Protein AF-A0A8T1CMF8-F1 (afdb_monomer)

Foldseek 3Di:
DDDDDDDPDPDPPVVVVVVVVVVVVVVVVVVVVDPDDPDPDPPDPDPPPPPVDDPPPDPPVVVVVVVVVVVVVVVVVVVVVVVVVVVVVVVVVVVVVVVVVVVVVVVVVVVLVVVLVVVVVVQCVVAPAPDPWAEDFLSVQADDDDPDPAAEDAQQEADFPQVSLQVVAAQYFFDDAAPLSVCSNRGHNSHDYDDDSQAQWGHHNQAIEGEAECPPPDGQVVQWDDDPPDIGGHDDPDVPRHVQDPVNVVVVLQEAADDLVNAPDPQFDDNDHHDPHWYWYWYHDPSGTTGTNHTDHDNHDHPDPPPDD

Structure (mmCIF, N/CA/C/O backbone):
data_AF-A0A8T1CMF8-F1
#
_entry.id   AF-A0A8T1CMF8-F1
#
loop_
_atom_site.group_PDB
_atom_site.id
_atom_site.type_sy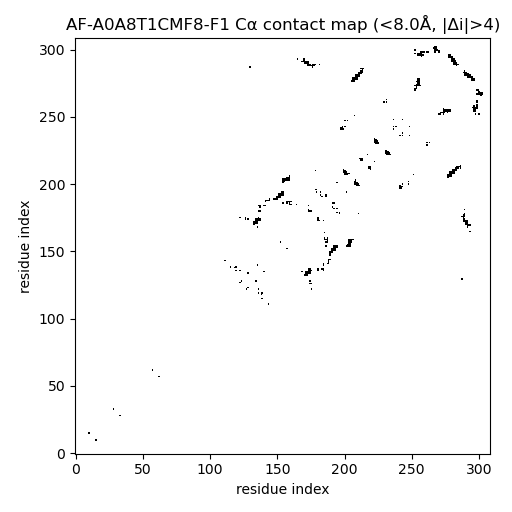mbol
_atom_site.label_atom_id
_atom_site.label_alt_id
_atom_site.label_comp_id
_atom_site.label_asym_id
_atom_site.label_entity_id
_atom_site.label_seq_id
_atom_site.pdbx_PDB_ins_code
_atom_site.Cartn_x
_atom_site.Cartn_y
_atom_site.Cartn_z
_atom_site.occupancy
_atom_site.B_iso_or_equiv
_atom_site.auth_seq_id
_atom_site.auth_comp_id
_atom_site.auth_asym_id
_atom_site.auth_atom_id
_atom_site.pdbx_PDB_model_num
ATOM 1 N N . MET A 1 1 ? -78.327 10.562 21.064 1.00 35.66 1 MET A N 1
ATOM 2 C CA . MET A 1 1 ? -77.967 9.340 21.812 1.00 35.66 1 MET A CA 1
ATOM 3 C C . MET A 1 1 ? -76.543 8.943 21.444 1.00 35.66 1 MET A C 1
ATOM 5 O O . MET A 1 1 ? -76.171 9.069 20.286 1.00 35.66 1 MET A O 1
ATOM 9 N N . ASN A 1 2 ? -75.768 8.597 22.474 1.00 35.88 2 ASN A N 1
ATOM 10 C CA . ASN A 1 2 ? -74.329 8.277 22.526 1.00 35.88 2 ASN A CA 1
ATOM 11 C C . ASN A 1 2 ? -73.932 7.144 21.544 1.00 35.88 2 ASN A C 1
ATOM 13 O O . ASN A 1 2 ? -74.784 6.340 21.202 1.00 35.88 2 ASN A O 1
ATOM 17 N N . ALA A 1 3 ? -72.693 6.985 21.062 1.00 34.69 3 ALA A N 1
ATOM 18 C CA . ALA A 1 3 ? -71.418 7.141 21.758 1.00 34.69 3 ALA A CA 1
ATOM 19 C C . ALA A 1 3 ? -70.248 7.498 20.811 1.00 34.69 3 ALA A C 1
ATOM 21 O O . ALA A 1 3 ? -70.087 6.918 19.740 1.00 34.69 3 ALA A O 1
ATOM 22 N N . LYS A 1 4 ? -69.401 8.435 21.259 1.00 34.88 4 LYS A N 1
ATOM 23 C CA . LYS A 1 4 ? -68.085 8.754 20.684 1.00 34.88 4 LYS A CA 1
ATOM 24 C C . LYS A 1 4 ? -67.074 7.662 21.060 1.00 34.88 4 LYS A C 1
ATOM 26 O O . LYS A 1 4 ? -66.937 7.333 22.236 1.00 34.88 4 LYS A O 1
ATOM 31 N N . ALA A 1 5 ? -66.348 7.156 20.065 1.00 41.12 5 ALA A N 1
ATOM 32 C CA . ALA A 1 5 ? -65.212 6.250 20.226 1.00 41.12 5 ALA A CA 1
ATOM 33 C C . ALA A 1 5 ? -64.049 6.925 20.992 1.00 41.12 5 ALA A C 1
ATOM 35 O O . ALA A 1 5 ? -63.803 8.119 2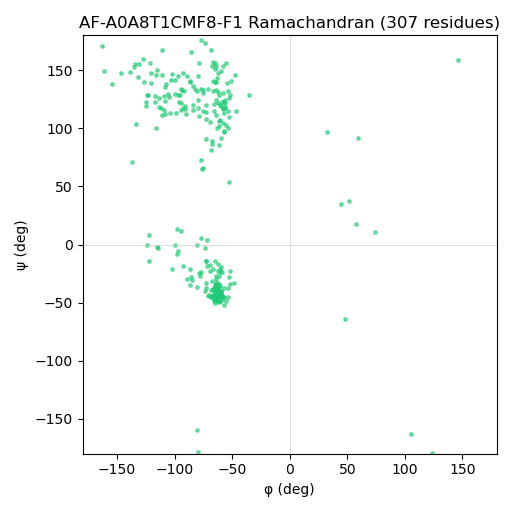0.786 1.00 41.12 5 ALA A O 1
ATOM 36 N N . PRO A 1 6 ? -63.310 6.203 21.859 1.00 45.81 6 PRO A N 1
ATOM 37 C CA . PRO A 1 6 ? -62.236 6.799 22.635 1.00 45.81 6 PRO A CA 1
ATOM 38 C C . PRO A 1 6 ? -60.928 6.864 21.833 1.00 45.81 6 PRO A C 1
ATOM 40 O O . PRO A 1 6 ? -60.375 5.854 21.412 1.00 45.81 6 PRO A O 1
ATOM 43 N N . GLY A 1 7 ? -60.455 8.099 21.661 1.00 40.16 7 GLY A N 1
ATOM 44 C CA . GLY A 1 7 ? -59.058 8.541 21.639 1.00 40.16 7 GLY A CA 1
ATOM 45 C C . GLY A 1 7 ? -57.985 7.597 21.092 1.00 40.16 7 GLY A C 1
ATOM 46 O O . GLY A 1 7 ? -57.365 6.848 21.844 1.00 40.16 7 GLY A O 1
ATOM 47 N N . ALA A 1 8 ? -57.627 7.787 19.821 1.00 45.34 8 ALA A N 1
ATOM 48 C CA . ALA A 1 8 ? -56.292 7.463 19.331 1.00 45.34 8 ALA A CA 1
ATOM 49 C C . ALA A 1 8 ? -55.276 8.422 19.981 1.00 45.34 8 ALA A C 1
ATOM 51 O O . ALA A 1 8 ? -55.005 9.512 19.477 1.00 45.34 8 ALA A O 1
ATOM 52 N N . LEU A 1 9 ? -54.743 8.038 21.143 1.00 51.25 9 LEU A N 1
ATOM 53 C CA . LEU A 1 9 ? -53.605 8.717 21.756 1.00 51.25 9 LEU A CA 1
ATOM 54 C C . LEU A 1 9 ? -52.396 8.552 20.828 1.00 51.25 9 LEU A C 1
ATOM 56 O O . LEU A 1 9 ? -51.879 7.451 20.644 1.00 51.25 9 LEU A O 1
ATOM 60 N N . SER A 1 10 ? -51.963 9.659 20.226 1.00 52.25 10 SER A N 1
ATOM 61 C CA . SER A 1 10 ? -50.715 9.762 19.471 1.00 52.25 10 SER A CA 1
ATOM 62 C C . SER A 1 10 ? -49.541 9.362 20.370 1.00 52.25 10 SER A C 1
ATOM 64 O O . SER A 1 10 ? -49.041 10.170 21.155 1.00 52.25 10 SER A O 1
ATOM 66 N N . LEU A 1 11 ? -49.094 8.113 20.251 1.00 62.09 11 LEU A N 1
ATOM 67 C CA . LEU A 1 11 ? -47.907 7.596 20.926 1.00 62.09 11 LEU A CA 1
ATOM 68 C C . LEU A 1 11 ? -46.686 8.442 20.535 1.00 62.09 11 LEU A C 1
ATOM 70 O O . LEU A 1 11 ? -46.434 8.686 19.353 1.00 62.09 11 LEU A O 1
ATOM 74 N N . GLY A 1 12 ? -45.909 8.891 21.523 1.00 72.12 12 GLY A N 1
ATOM 75 C CA . GLY A 1 12 ? -44.709 9.692 21.278 1.00 72.12 12 GLY A CA 1
ATOM 76 C C . GLY A 1 12 ? -43.708 8.964 20.370 1.00 72.12 12 GLY A C 1
ATOM 77 O O . GLY A 1 12 ? -43.643 7.733 20.358 1.00 72.12 12 GLY A O 1
ATOM 78 N N . LYS A 1 13 ? -42.871 9.713 19.630 1.00 73.88 13 LYS A N 1
ATOM 79 C CA . LYS A 1 13 ? -41.892 9.169 18.654 1.00 73.88 13 LYS A CA 1
ATOM 80 C C . LYS A 1 13 ? -41.045 8.008 19.209 1.00 73.88 13 LYS A C 1
ATOM 82 O O . LYS A 1 13 ? -40.691 7.086 18.476 1.00 73.88 13 LYS A O 1
ATOM 87 N N . TYR A 1 14 ? -40.734 8.042 20.505 1.00 71.88 14 TYR A N 1
ATOM 88 C CA . TYR A 1 14 ? -40.006 6.981 21.201 1.00 71.88 14 TYR A CA 1
ATOM 89 C C . TYR A 1 14 ? -40.825 5.690 21.364 1.00 71.88 14 TYR A C 1
ATOM 91 O O . TYR A 1 14 ? -40.318 4.596 21.120 1.00 71.88 14 TYR A O 1
ATOM 99 N N . GLU A 1 15 ? -42.096 5.806 21.735 1.00 76.38 15 GLU A N 1
ATOM 100 C CA . GLU A 1 15 ? -42.975 4.668 21.996 1.00 76.38 15 GLU A CA 1
ATOM 101 C C . GLU A 1 15 ? -43.382 3.964 20.697 1.00 76.38 15 GLU A C 1
ATOM 103 O O . GLU A 1 15 ? -43.324 2.737 20.616 1.00 76.38 15 GLU A O 1
ATOM 108 N N . ALA A 1 16 ? -43.614 4.734 19.628 1.00 84.25 16 ALA A N 1
ATOM 109 C CA . ALA A 1 16 ? -43.799 4.198 18.281 1.00 84.25 16 ALA A CA 1
ATOM 110 C C . ALA A 1 16 ? -42.568 3.403 17.797 1.00 84.25 16 ALA A C 1
ATOM 112 O O . ALA A 1 16 ? -42.696 2.297 17.268 1.00 84.25 16 ALA A O 1
ATOM 113 N N . LYS A 1 17 ? -41.352 3.923 18.028 1.00 82.88 17 LYS A N 1
ATOM 114 C CA . LYS A 1 17 ? -40.101 3.227 17.677 1.00 82.88 17 LYS A CA 1
ATOM 115 C C . LYS A 1 17 ? -39.888 1.963 18.513 1.00 82.88 17 LYS A C 1
ATOM 117 O O . LYS A 1 17 ? -39.414 0.954 17.993 1.00 82.88 17 LYS A O 1
ATOM 122 N N . ARG A 1 18 ? -40.246 2.002 19.798 1.00 86.62 18 ARG A N 1
ATOM 123 C CA . ARG A 1 18 ? -40.176 0.847 20.699 1.00 86.62 18 ARG A CA 1
ATOM 124 C C . ARG A 1 18 ? -41.119 -0.268 20.248 1.00 86.62 18 ARG A C 1
ATOM 126 O O . ARG A 1 18 ? -40.694 -1.417 20.205 1.00 86.62 18 ARG A O 1
ATOM 133 N N . LEU A 1 19 ? -42.354 0.065 19.876 1.00 87.44 19 LEU A N 1
ATOM 134 C CA . LEU A 1 19 ? -43.335 -0.909 19.391 1.00 87.44 19 LEU A CA 1
ATOM 135 C C . LEU A 1 19 ? -42.919 -1.534 18.055 1.00 87.44 19 LEU A C 1
ATOM 137 O O . LEU A 1 19 ? -42.999 -2.751 17.924 1.00 87.44 19 LEU A O 1
ATOM 141 N N . ARG A 1 20 ? -42.375 -0.747 17.113 1.00 87.25 20 ARG A N 1
ATOM 142 C CA . ARG A 1 20 ? -41.828 -1.290 15.854 1.00 87.25 20 ARG A CA 1
ATOM 143 C C . ARG A 1 20 ? -40.728 -2.324 16.094 1.00 87.25 20 ARG A C 1
ATOM 145 O O . ARG A 1 20 ? -40.786 -3.408 15.531 1.00 87.25 20 ARG A O 1
ATOM 152 N N . ARG A 1 21 ? -39.785 -2.038 16.999 1.00 87.00 21 ARG A N 1
ATOM 153 C CA . ARG A 1 21 ? -38.723 -2.995 17.361 1.00 87.00 21 ARG A CA 1
ATOM 154 C C . ARG A 1 21 ? -39.253 -4.256 18.042 1.00 87.00 21 ARG A C 1
ATOM 156 O O . ARG A 1 21 ? -38.705 -5.333 17.841 1.00 87.00 21 ARG A O 1
ATOM 163 N N . ILE A 1 22 ? -40.297 -4.135 18.865 1.00 87.38 22 ILE A N 1
ATOM 164 C CA . ILE A 1 22 ? -40.946 -5.298 19.491 1.00 87.38 22 ILE A CA 1
ATOM 165 C C . ILE A 1 22 ? -41.576 -6.191 18.418 1.00 87.38 22 ILE A C 1
ATOM 167 O O . ILE A 1 22 ? -41.446 -7.411 18.493 1.00 87.38 22 ILE A O 1
ATOM 171 N N . GLU A 1 23 ? -42.219 -5.591 17.421 1.00 90.56 23 GLU A N 1
ATOM 172 C CA . GLU A 1 23 ? -42.857 -6.310 16.320 1.00 90.56 23 GLU A CA 1
ATOM 173 C C . GLU A 1 23 ? -41.828 -6.984 15.396 1.00 90.56 23 GLU A C 1
ATOM 175 O O . GLU A 1 23 ? -41.967 -8.163 15.073 1.00 90.56 23 GLU A O 1
ATOM 180 N N . GLU A 1 24 ? -40.746 -6.284 15.039 1.00 88.50 24 GLU A N 1
ATOM 181 C CA . GLU A 1 24 ? -39.620 -6.838 14.270 1.00 88.50 24 GLU A CA 1
ATOM 182 C C . GLU A 1 24 ? -38.982 -8.034 14.987 1.00 88.50 24 GLU A C 1
ATOM 184 O O . GLU A 1 24 ? -38.824 -9.103 14.396 1.00 88.50 24 GLU A O 1
ATOM 189 N N . ASN A 1 25 ? -38.704 -7.899 16.287 1.00 86.25 25 ASN A N 1
ATOM 190 C CA . ASN A 1 25 ? -38.149 -8.991 17.083 1.00 86.25 25 ASN A CA 1
ATOM 191 C C . ASN A 1 25 ? -39.112 -10.181 17.178 1.00 86.25 25 ASN A C 1
ATOM 193 O O . ASN A 1 25 ? -38.668 -11.326 17.143 1.00 86.25 25 ASN A O 1
ATOM 197 N N . ARG A 1 26 ? -40.428 -9.943 17.272 1.00 84.56 26 ARG A N 1
ATOM 198 C CA . ARG A 1 26 ? -41.431 -11.020 17.248 1.00 84.56 26 ARG A CA 1
ATOM 199 C C . ARG A 1 26 ? -41.418 -11.776 15.926 1.00 84.56 26 ARG A C 1
ATOM 201 O O . ARG A 1 26 ? -41.414 -13.002 15.947 1.00 84.56 26 ARG A O 1
ATOM 208 N N . ARG A 1 27 ? -41.368 -11.069 14.794 1.00 86.31 27 ARG A N 1
ATOM 209 C CA . ARG A 1 27 ? -41.286 -11.698 13.465 1.00 86.31 27 ARG A CA 1
ATOM 210 C C . ARG A 1 27 ? -40.012 -12.520 13.306 1.00 86.31 27 ARG A C 1
ATOM 212 O O . ARG A 1 27 ? -40.077 -13.647 12.829 1.00 86.31 27 ARG A O 1
ATOM 219 N N . MET A 1 28 ? -38.883 -11.994 13.774 1.00 85.62 28 MET A N 1
ATOM 220 C CA . MET A 1 28 ? -37.608 -12.706 13.741 1.00 85.62 28 MET A CA 1
ATOM 221 C C . MET A 1 28 ? -37.643 -13.978 14.599 1.00 85.62 28 MET A C 1
ATOM 223 O O . MET A 1 28 ? -37.236 -15.042 14.143 1.00 85.62 28 MET A O 1
ATOM 227 N N . LEU A 1 29 ? -38.208 -13.911 15.808 1.00 79.00 29 LEU A N 1
ATOM 228 C CA . LEU A 1 29 ? -38.364 -15.083 16.677 1.00 79.00 29 LEU A CA 1
ATOM 229 C C . LEU A 1 29 ? -39.270 -16.158 16.062 1.00 79.00 29 LEU A C 1
ATOM 231 O O . LEU A 1 29 ? -38.984 -17.342 16.220 1.00 79.00 29 LEU A O 1
ATOM 235 N N . LEU A 1 30 ? -40.321 -15.759 15.338 1.00 80.19 30 LEU A N 1
ATOM 236 C CA . LEU A 1 30 ? -41.180 -16.689 14.600 1.00 80.19 30 LEU A CA 1
ATOM 237 C C . LEU A 1 30 ? -40.444 -17.332 13.414 1.00 80.19 30 LEU A C 1
ATOM 239 O O . LEU A 1 30 ? -40.591 -18.529 13.200 1.00 80.19 30 LEU A O 1
ATOM 243 N N . SER A 1 31 ? -39.603 -16.582 12.690 1.00 83.25 31 SER A N 1
ATOM 244 C CA . SER A 1 31 ? -38.817 -17.136 11.572 1.00 83.25 31 SER A CA 1
ATOM 245 C C . SER A 1 31 ? -37.753 -18.151 11.995 1.00 83.25 31 SER A C 1
ATOM 247 O O . SER A 1 31 ? -37.323 -18.962 11.182 1.00 83.25 31 SER A O 1
ATOM 249 N N . LEU A 1 32 ? -37.334 -18.130 13.263 1.00 81.00 32 LEU A N 1
ATOM 250 C CA . LEU A 1 32 ? -36.304 -19.030 13.779 1.00 81.00 32 LEU A CA 1
ATOM 251 C C . LEU A 1 32 ? -36.837 -20.434 14.118 1.00 81.00 32 LEU A C 1
ATOM 253 O O . LEU A 1 32 ? -36.048 -21.266 14.556 1.00 81.00 32 LEU A O 1
ATOM 257 N N . ASN A 1 33 ? -38.142 -20.704 13.931 1.00 73.38 33 ASN A N 1
ATOM 258 C CA . ASN A 1 33 ? -38.787 -22.006 14.181 1.00 73.38 33 ASN A CA 1
ATOM 259 C C . ASN A 1 33 ? -38.368 -22.653 15.515 1.00 73.38 33 ASN A C 1
ATOM 261 O O . ASN A 1 33 ? -38.221 -23.871 15.627 1.00 73.38 33 ASN A O 1
ATOM 265 N N . LEU A 1 34 ? -38.140 -21.827 16.540 1.00 74.50 34 LEU A N 1
ATOM 266 C CA . LEU A 1 34 ? -37.677 -22.315 17.830 1.00 74.50 34 LEU A CA 1
ATOM 267 C C . LEU A 1 34 ? -38.822 -23.073 18.517 1.00 74.50 34 LEU A C 1
ATOM 269 O O . LEU A 1 34 ? -39.946 -22.559 18.564 1.00 74.50 34 LEU A O 1
ATOM 273 N N . PRO A 1 35 ? -38.563 -24.265 19.085 1.00 67.75 35 PRO A N 1
ATOM 274 C CA . PRO A 1 35 ? -39.571 -25.007 19.824 1.00 67.75 35 PRO A CA 1
ATOM 275 C C . PRO A 1 35 ? -40.109 -24.121 20.947 1.00 67.75 35 PRO A C 1
ATOM 277 O O . PRO A 1 35 ? -39.378 -23.672 21.834 1.00 67.75 35 PRO A O 1
ATOM 280 N N . THR A 1 36 ? -41.405 -23.818 20.874 1.00 62.66 36 THR A N 1
ATOM 281 C CA . THR A 1 36 ? -42.063 -22.958 21.852 1.00 62.66 36 THR A CA 1
ATOM 282 C C . THR A 1 36 ? -42.111 -23.725 23.164 1.00 62.66 36 THR A C 1
ATOM 284 O O . THR A 1 36 ? -42.882 -24.672 23.297 1.00 62.66 36 THR A O 1
ATOM 287 N N . ILE A 1 37 ? -41.266 -23.352 24.129 1.00 70.38 37 ILE A N 1
ATOM 288 C CA . ILE A 1 37 ? -41.286 -23.965 25.459 1.00 70.38 37 ILE A CA 1
ATOM 289 C C . ILE A 1 37 ? -42.695 -23.741 26.023 1.00 70.38 37 ILE A C 1
ATOM 291 O O . ILE A 1 37 ? -43.084 -22.580 26.210 1.00 70.38 37 ILE A O 1
ATOM 295 N N . PRO A 1 38 ? -43.482 -24.802 26.281 1.00 65.25 38 PRO A N 1
ATOM 296 C CA . PRO A 1 38 ? -44.820 -24.638 26.810 1.00 65.25 38 PRO A CA 1
ATOM 297 C C . PRO A 1 38 ? -44.700 -23.923 28.150 1.00 65.25 38 PRO A C 1
ATOM 299 O O . PRO A 1 38 ? -44.032 -24.377 29.084 1.00 65.25 38 PRO A O 1
ATOM 302 N N . ARG A 1 39 ? -45.329 -22.751 28.235 1.00 58.47 39 ARG A N 1
ATOM 303 C CA . ARG A 1 39 ? -45.470 -22.030 29.493 1.00 58.47 39 ARG A CA 1
ATOM 304 C C . ARG A 1 39 ? -46.181 -22.982 30.446 1.00 58.47 39 ARG A C 1
ATOM 306 O O . ARG A 1 39 ? -47.342 -23.306 30.209 1.00 58.47 39 ARG A O 1
ATOM 313 N N . ARG A 1 40 ? -45.489 -23.436 31.500 1.00 56.38 40 ARG A N 1
ATOM 314 C CA . ARG A 1 40 ? -46.112 -24.191 32.595 1.00 56.38 40 ARG A CA 1
ATOM 315 C C . ARG A 1 40 ? -47.383 -23.449 32.990 1.00 56.38 40 ARG A C 1
ATOM 317 O O . ARG A 1 40 ? -47.306 -22.305 33.448 1.00 56.38 40 ARG A O 1
ATOM 324 N N . ALA A 1 41 ? -48.530 -24.085 32.768 1.00 59.44 41 ALA A N 1
ATOM 325 C CA . ALA A 1 41 ? -49.789 -23.598 33.292 1.00 59.44 41 ALA A CA 1
ATOM 326 C C . ALA A 1 41 ? -49.583 -23.366 34.791 1.00 59.44 41 ALA A C 1
ATOM 328 O O . ALA A 1 41 ? -49.041 -24.230 35.490 1.00 59.44 41 ALA A O 1
ATOM 329 N N . LYS A 1 42 ? -49.942 -22.174 35.279 1.00 61.19 42 LYS A N 1
ATOM 330 C CA . LYS A 1 42 ? -50.019 -21.967 36.723 1.00 61.19 42 LYS A CA 1
ATOM 331 C C . LYS A 1 42 ? -51.000 -23.025 37.233 1.00 61.19 42 LYS A C 1
ATOM 333 O O . LYS A 1 42 ? -52.113 -23.060 36.706 1.00 61.19 42 LYS A O 1
ATOM 338 N N . PRO A 1 43 ? -50.606 -23.899 38.174 1.00 55.31 43 PRO A N 1
ATOM 339 C CA . PRO A 1 43 ? -51.541 -24.861 38.728 1.00 55.31 43 PRO A CA 1
ATOM 340 C C . PRO A 1 43 ? -52.759 -24.092 39.238 1.00 55.31 43 PRO A C 1
ATOM 342 O O . PRO A 1 43 ? -52.610 -23.054 39.893 1.00 55.31 43 PRO A O 1
ATOM 345 N N . ALA A 1 44 ? -53.951 -24.568 38.872 1.00 59.50 44 ALA A N 1
ATOM 346 C CA . ALA A 1 44 ? -55.194 -24.047 39.413 1.00 59.50 44 ALA A CA 1
ATOM 347 C C . ALA A 1 44 ? -55.090 -24.039 40.948 1.00 59.50 44 ALA A C 1
ATOM 349 O O . ALA A 1 44 ? -54.490 -24.963 41.513 1.00 59.50 44 ALA A O 1
ATOM 350 N N . PRO A 1 45 ? -55.602 -23.004 41.637 1.00 55.00 45 PRO A N 1
ATOM 351 C CA . PRO A 1 45 ? -55.572 -22.970 43.086 1.00 55.00 45 PRO A CA 1
ATOM 352 C C . PRO A 1 45 ? -56.419 -24.135 43.595 1.00 55.00 45 PRO A C 1
ATOM 354 O O . PRO A 1 45 ? -57.644 -24.071 43.609 1.00 55.00 45 PRO A O 1
ATOM 357 N N . VAL A 1 46 ? -55.753 -25.221 43.986 1.00 55.78 46 VAL A N 1
ATOM 358 C CA . VAL A 1 46 ? -56.373 -26.290 44.762 1.00 55.78 46 VAL A CA 1
ATOM 359 C C . VAL A 1 46 ? -56.941 -25.614 46.011 1.00 55.78 46 VAL A C 1
ATOM 361 O O . VAL A 1 46 ? -56.178 -24.921 46.701 1.00 55.78 46 VAL A O 1
ATOM 364 N N . PRO A 1 47 ? -58.244 -25.750 46.311 1.00 51.72 47 PRO A N 1
ATOM 365 C CA . PRO A 1 47 ? -58.781 -25.257 47.563 1.00 51.72 47 PRO A CA 1
ATOM 366 C C . PRO A 1 47 ? -58.056 -26.015 48.668 1.00 51.72 47 PRO A C 1
ATOM 368 O O . PRO A 1 47 ? -58.263 -27.209 48.873 1.00 51.72 47 PRO A O 1
ATOM 371 N N . LYS A 1 48 ? -57.140 -25.328 49.355 1.00 49.47 48 LYS A N 1
ATOM 372 C CA . LYS A 1 48 ? -56.586 -25.834 50.602 1.00 49.47 48 LYS A CA 1
ATOM 373 C C . LYS A 1 48 ? -57.772 -25.949 51.546 1.00 49.47 48 LYS A C 1
ATOM 375 O O . LYS A 1 48 ? -58.228 -24.942 52.083 1.00 49.47 48 LYS A O 1
ATOM 380 N N . GLN A 1 49 ? -58.272 -27.167 51.741 1.00 48.72 49 GLN A N 1
ATOM 381 C CA . GLN A 1 49 ? -58.936 -27.498 52.986 1.00 48.72 49 GLN A CA 1
ATOM 382 C C . GLN A 1 49 ? -57.927 -27.165 54.076 1.00 48.72 49 GLN A C 1
ATOM 384 O O . GLN A 1 49 ? -56.927 -27.855 54.270 1.00 48.72 49 GLN A O 1
ATOM 389 N N . THR A 1 50 ? -58.151 -26.028 54.721 1.00 47.91 50 THR A N 1
ATOM 390 C CA . THR A 1 50 ? -57.463 -25.660 55.943 1.00 47.91 50 THR A CA 1
ATOM 391 C C . THR A 1 50 ? -57.969 -26.637 56.993 1.00 47.91 50 THR A C 1
ATOM 393 O O . THR A 1 50 ? -58.899 -26.334 57.734 1.00 47.91 50 THR A O 1
ATOM 396 N N . GLN A 1 51 ? -57.404 -27.847 57.024 1.00 49.75 51 GLN A N 1
ATOM 397 C CA . GLN A 1 51 ? -57.435 -28.640 58.240 1.00 49.75 51 GLN A CA 1
ATOM 398 C C . GLN A 1 51 ? -56.849 -27.720 59.306 1.00 49.75 51 GLN A C 1
ATOM 400 O O . GLN A 1 51 ? -55.709 -27.260 59.183 1.00 49.75 51 GLN A O 1
ATOM 405 N N . ARG A 1 52 ? -57.676 -27.347 60.289 1.00 51.72 52 ARG A N 1
ATOM 406 C CA . ARG A 1 52 ? -57.202 -26.716 61.516 1.00 51.72 52 ARG A CA 1
ATOM 407 C C . ARG A 1 52 ? -56.253 -27.726 62.142 1.00 51.72 52 ARG A C 1
ATOM 409 O O . ARG A 1 52 ? -56.685 -28.628 62.845 1.00 51.72 52 ARG A O 1
ATOM 416 N N . ALA A 1 53 ? -54.972 -27.603 61.810 1.00 51.44 53 ALA A N 1
ATOM 417 C CA . ALA A 1 53 ? -53.923 -28.260 62.551 1.00 51.44 53 ALA A CA 1
ATOM 418 C C . ALA A 1 53 ? -54.087 -27.785 63.992 1.00 51.44 53 ALA A C 1
ATOM 420 O O . ALA A 1 53 ? -54.044 -26.578 64.259 1.00 51.44 53 ALA A O 1
ATOM 421 N N . GLU A 1 54 ? -54.347 -28.728 64.891 1.00 54.53 54 GLU A N 1
ATOM 422 C CA . GLU A 1 54 ? -54.303 -28.488 66.325 1.00 54.53 54 GLU A CA 1
ATOM 423 C C . GLU A 1 54 ? -53.008 -27.741 66.666 1.00 54.53 54 GLU A C 1
ATOM 425 O O . GLU A 1 54 ? -51.989 -27.937 65.985 1.00 54.53 54 GLU A O 1
ATOM 430 N N . PRO A 1 55 ? -53.014 -26.843 67.667 1.00 50.72 55 PRO A N 1
ATOM 431 C CA . PRO A 1 55 ? -51.824 -26.104 68.036 1.00 50.72 55 PRO A CA 1
ATOM 432 C C . PRO A 1 55 ? -50.820 -27.089 68.634 1.00 50.72 55 PRO A C 1
ATOM 434 O O . PRO A 1 55 ? -50.753 -27.287 69.842 1.00 50.72 55 PRO A O 1
ATOM 437 N N . VAL A 1 56 ? -50.015 -27.714 67.776 1.00 56.50 56 VAL A N 1
ATOM 438 C CA . VAL A 1 56 ? -48.855 -28.488 68.191 1.00 56.50 56 VAL A CA 1
ATOM 439 C C . VAL A 1 56 ? -47.953 -27.495 68.907 1.00 56.50 56 VAL A C 1
ATOM 441 O O . VAL A 1 56 ? -47.363 -26.612 68.271 1.00 56.50 56 VAL A O 1
ATOM 444 N N . MET A 1 57 ? -47.886 -27.603 70.237 1.00 53.03 57 MET A N 1
ATOM 445 C CA . MET A 1 57 ? -46.950 -26.857 71.070 1.00 53.03 57 MET A CA 1
ATOM 446 C C . MET A 1 57 ? -45.533 -27.249 70.660 1.00 53.03 57 MET A C 1
ATOM 448 O O . MET A 1 57 ? -44.908 -28.152 71.209 1.00 53.03 57 MET A O 1
ATOM 452 N N . ARG A 1 58 ? -45.010 -26.568 69.641 1.00 54.69 58 ARG A N 1
ATOM 453 C CA . ARG A 1 58 ? -43.594 -26.629 69.314 1.00 54.69 58 ARG A CA 1
ATOM 454 C C . ARG A 1 58 ? -42.850 -26.001 70.480 1.00 54.69 58 ARG A C 1
ATOM 456 O O . ARG A 1 58 ? -43.086 -24.833 70.789 1.00 54.69 58 ARG A O 1
ATOM 463 N N . SER A 1 59 ? -41.965 -26.788 71.091 1.00 63.62 59 SER A N 1
ATOM 464 C CA . SER A 1 59 ? -41.031 -26.361 72.135 1.00 63.62 59 SER A CA 1
ATOM 465 C C . SER A 1 59 ? -40.540 -24.932 71.881 1.00 63.62 59 SER A C 1
ATOM 467 O O . SER A 1 59 ? -40.080 -24.612 70.778 1.00 63.62 59 SER A O 1
ATOM 469 N N . GLY A 1 60 ? -40.636 -24.063 72.895 1.00 66.94 60 GLY A N 1
ATOM 470 C CA . GLY A 1 60 ? -40.191 -22.666 72.807 1.00 66.94 60 GLY A CA 1
ATOM 471 C C . GLY A 1 60 ? -38.744 -22.532 72.314 1.00 66.94 60 GLY A C 1
ATOM 472 O O . GLY A 1 60 ? -38.420 -21.579 71.604 1.00 66.94 60 GLY A O 1
ATOM 473 N N . ARG A 1 61 ? -37.921 -23.557 72.576 1.00 65.50 61 ARG A N 1
ATOM 474 C CA . ARG A 1 61 ? -36.533 -23.688 72.122 1.00 65.50 61 ARG A CA 1
ATOM 475 C C . ARG A 1 61 ? -36.421 -23.830 70.596 1.00 65.50 61 ARG A C 1
ATOM 477 O O . ARG A 1 61 ? -35.727 -23.042 69.963 1.00 65.50 61 ARG A O 1
ATOM 484 N N . LEU A 1 62 ? -37.209 -24.721 69.982 1.00 68.38 62 LEU A N 1
ATOM 485 C CA . LEU A 1 62 ? -37.277 -24.890 68.516 1.00 68.38 62 LEU A CA 1
ATOM 486 C C . LEU A 1 62 ? -37.801 -23.627 67.815 1.00 68.38 62 LEU A C 1
ATOM 488 O O . LEU A 1 62 ? -37.402 -23.292 66.696 1.00 68.38 62 LEU A O 1
ATOM 492 N N . ARG A 1 63 ? -38.711 -22.898 68.473 1.00 72.38 63 ARG A N 1
ATOM 493 C CA . ARG A 1 63 ? -39.248 -21.636 67.951 1.00 72.38 63 ARG A CA 1
ATOM 494 C C . ARG A 1 63 ? -38.166 -20.551 67.938 1.00 72.38 63 ARG A C 1
ATOM 496 O O . ARG A 1 63 ? -37.997 -19.904 66.904 1.00 72.38 63 ARG A O 1
ATOM 503 N N . GLN A 1 64 ? -37.397 -20.413 69.020 1.00 75.12 64 GLN A N 1
ATOM 504 C CA . GLN A 1 64 ? -36.247 -19.503 69.100 1.00 75.12 64 GLN A CA 1
ATOM 505 C C . GLN A 1 64 ? -35.148 -19.849 68.086 1.00 75.12 64 GLN A C 1
ATOM 507 O O . GLN A 1 64 ? -34.697 -18.958 67.368 1.00 75.12 64 GLN A O 1
ATOM 512 N N . GLU A 1 65 ? -34.781 -21.123 67.940 1.00 79.25 65 GLU A N 1
ATOM 513 C CA . GLU A 1 65 ? -33.785 -21.571 66.954 1.00 79.25 65 GLU A CA 1
ATOM 514 C C . GLU A 1 65 ? -34.210 -21.246 65.516 1.00 79.25 65 GLU A C 1
ATOM 516 O O . GLU A 1 65 ? -33.414 -20.741 64.723 1.00 79.25 65 GLU A O 1
ATOM 521 N N . SER A 1 66 ? -35.492 -21.435 65.177 1.00 80.19 66 SER A N 1
ATOM 522 C CA . SER A 1 66 ? -36.013 -21.090 63.846 1.00 80.19 66 SER A CA 1
ATOM 523 C C . SER A 1 66 ? -35.968 -19.583 63.554 1.00 80.19 66 SER A C 1
ATOM 525 O O . SER A 1 66 ? -35.728 -19.169 62.415 1.00 80.19 66 SER A O 1
ATOM 527 N N . ILE A 1 67 ? -36.180 -18.751 64.580 1.00 83.06 67 ILE A N 1
ATOM 528 C CA . ILE A 1 67 ? -36.118 -17.290 64.476 1.00 83.06 67 ILE A CA 1
ATOM 529 C C . ILE A 1 67 ? -34.661 -16.852 64.296 1.00 83.06 67 ILE A C 1
ATOM 531 O O . ILE A 1 67 ? -34.377 -16.066 63.390 1.00 83.06 67 ILE A O 1
ATOM 535 N N . GLN A 1 68 ? -33.732 -17.418 65.071 1.00 84.94 68 GLN A N 1
ATOM 536 C CA . GLN A 1 68 ? -32.297 -17.151 64.942 1.00 84.94 68 GLN A CA 1
ATOM 537 C C . GLN A 1 68 ? -31.743 -17.611 63.585 1.00 84.94 68 GLN A C 1
ATOM 539 O O . GLN A 1 68 ? -31.002 -16.871 62.940 1.00 84.94 68 GLN A O 1
ATOM 544 N N . ALA A 1 69 ? -32.149 -18.784 63.091 1.00 85.69 69 ALA A N 1
ATOM 545 C CA . ALA A 1 69 ? -31.757 -19.276 61.770 1.00 85.69 69 ALA A CA 1
ATOM 546 C C . ALA A 1 69 ? -32.261 -18.358 60.642 1.00 85.69 69 ALA A C 1
ATOM 548 O O . ALA A 1 69 ? -31.521 -18.045 59.708 1.00 85.69 69 ALA A O 1
ATOM 549 N N . ARG A 1 70 ? -33.500 -17.854 60.746 1.00 87.81 70 ARG A N 1
ATOM 550 C CA . ARG A 1 70 ? -34.044 -16.860 59.803 1.00 87.81 70 ARG A CA 1
ATOM 551 C C . ARG A 1 70 ? -33.300 -15.527 59.869 1.00 87.81 70 ARG A C 1
ATOM 553 O O . ARG A 1 70 ? -33.094 -14.912 58.826 1.00 87.81 70 ARG A O 1
ATOM 560 N N . GLN A 1 71 ? -32.898 -15.082 61.058 1.00 87.69 71 GLN A N 1
ATOM 561 C CA . GLN A 1 71 ? -32.102 -13.864 61.230 1.00 87.69 71 GLN A CA 1
ATOM 562 C C . GLN A 1 71 ? -30.700 -14.016 60.629 1.00 87.69 71 GLN A C 1
ATOM 564 O O . GLN A 1 71 ? -30.298 -13.159 59.845 1.00 87.69 71 GLN A O 1
ATOM 569 N N . LYS A 1 72 ? -30.005 -15.132 60.891 1.00 89.44 72 LYS A N 1
ATOM 570 C CA . LYS A 1 72 ? -28.702 -15.442 60.276 1.00 89.44 72 LYS A CA 1
ATOM 571 C C . LYS A 1 72 ? -28.789 -15.500 58.753 1.00 89.44 72 LYS A C 1
ATOM 573 O O . LYS A 1 72 ? -27.971 -14.887 58.076 1.00 89.44 72 LYS A O 1
ATOM 578 N N . LYS A 1 73 ? -29.820 -16.156 58.209 1.00 90.94 73 LYS A N 1
ATOM 579 C CA . LYS A 1 73 ? -30.046 -16.211 56.758 1.00 90.94 73 LYS A CA 1
ATOM 580 C C . LYS A 1 73 ? -30.274 -14.820 56.161 1.00 90.94 73 LYS A C 1
ATOM 582 O O . LYS A 1 73 ? -29.663 -14.484 55.158 1.00 90.94 73 LYS A O 1
ATOM 587 N N . ARG A 1 74 ? -31.084 -13.972 56.810 1.00 90.44 74 ARG A N 1
ATOM 588 C CA . ARG A 1 74 ? -31.278 -12.575 56.381 1.00 90.44 74 ARG A CA 1
ATOM 589 C C . ARG A 1 74 ? -29.979 -11.769 56.421 1.00 90.44 74 ARG A C 1
ATOM 591 O O . ARG A 1 74 ? -29.733 -10.997 55.503 1.00 90.44 74 ARG A O 1
ATOM 598 N N . GLN A 1 75 ? -29.156 -11.940 57.455 1.00 90.19 75 GLN A N 1
ATOM 599 C CA . GLN A 1 75 ? -27.852 -11.277 57.547 1.00 90.19 75 GLN A CA 1
ATOM 600 C C . GLN A 1 75 ? -26.911 -11.734 56.424 1.00 90.19 75 GLN A C 1
ATOM 602 O O . GLN A 1 75 ? -26.306 -10.892 55.767 1.00 90.19 75 GLN A O 1
ATOM 607 N N . GLN A 1 76 ? -26.848 -13.038 56.142 1.00 92.44 76 GLN A N 1
ATOM 608 C CA . GLN A 1 76 ? -26.073 -13.585 55.023 1.00 92.44 76 GLN A CA 1
ATOM 609 C C . GLN A 1 76 ? -26.567 -13.067 53.667 1.00 92.44 76 GLN A C 1
ATOM 611 O O . GLN A 1 76 ? -25.753 -12.641 52.850 1.00 92.44 76 GLN A O 1
ATOM 616 N N . ASP A 1 77 ? -27.884 -13.026 53.447 1.00 94.00 77 ASP A N 1
ATOM 617 C CA . ASP A 1 77 ? -28.477 -12.486 52.219 1.00 94.00 77 ASP A CA 1
ATOM 618 C C . ASP A 1 77 ? -28.129 -10.999 52.035 1.00 94.00 77 ASP A C 1
ATOM 620 O O . ASP A 1 77 ? -27.810 -10.565 50.927 1.00 94.00 77 ASP A O 1
ATOM 624 N N . ILE A 1 78 ? -28.143 -10.207 53.116 1.00 94.44 78 ILE A N 1
ATOM 625 C CA . ILE A 1 78 ? -27.734 -8.794 53.088 1.00 94.44 78 ILE A CA 1
ATOM 626 C C . ILE A 1 78 ? -26.249 -8.670 52.727 1.00 94.44 78 ILE A C 1
ATOM 628 O O . ILE A 1 78 ? -25.908 -7.871 51.854 1.00 94.44 78 ILE A O 1
ATOM 632 N N . ILE A 1 79 ? -25.377 -9.471 53.346 1.00 95.25 79 ILE A N 1
ATOM 633 C CA . ILE A 1 79 ? -23.930 -9.461 53.076 1.00 95.25 79 ILE A CA 1
ATOM 634 C C . ILE A 1 79 ? -23.650 -9.828 51.615 1.00 95.25 79 ILE A C 1
ATOM 636 O O . ILE A 1 79 ? -22.950 -9.086 50.925 1.00 95.25 79 ILE A O 1
ATOM 640 N N . MET A 1 80 ? -24.246 -10.911 51.109 1.00 94.62 80 MET A N 1
ATOM 641 C CA . MET A 1 80 ? -24.094 -11.310 49.706 1.00 94.62 80 MET A CA 1
ATOM 642 C C . MET A 1 80 ? -24.592 -10.227 48.751 1.00 94.62 80 MET A C 1
ATOM 644 O O . MET A 1 80 ? -23.953 -9.937 47.740 1.00 94.62 80 MET A O 1
ATOM 648 N N . ARG A 1 81 ? -25.716 -9.577 49.074 1.00 95.75 81 ARG A N 1
ATOM 649 C CA . ARG A 1 81 ? -26.263 -8.498 48.247 1.00 95.75 81 ARG A CA 1
ATOM 650 C C . ARG A 1 81 ? -25.347 -7.274 48.226 1.00 95.75 81 ARG A C 1
ATOM 652 O O . ARG A 1 81 ? -25.192 -6.661 47.172 1.00 95.75 81 ARG A O 1
ATOM 659 N N . LEU A 1 82 ? -24.714 -6.936 49.349 1.00 96.00 82 LEU A N 1
ATOM 660 C CA . LEU A 1 82 ? -23.718 -5.862 49.420 1.00 96.00 82 LEU A CA 1
ATOM 661 C C . LEU A 1 82 ? -22.465 -6.194 48.599 1.00 96.00 82 LEU A C 1
ATOM 663 O O . LEU A 1 82 ? -22.004 -5.343 47.837 1.00 96.00 82 LEU A O 1
ATOM 667 N N . GLN A 1 83 ? -21.963 -7.428 48.686 1.00 95.56 83 GLN A N 1
ATOM 668 C CA . GLN A 1 83 ? -20.830 -7.893 47.878 1.00 95.56 83 GLN A CA 1
ATOM 669 C C . GLN A 1 83 ? -21.154 -7.863 46.377 1.00 95.56 83 GLN A C 1
ATOM 671 O O . GLN A 1 83 ? -20.378 -7.325 45.588 1.00 95.56 83 GLN A O 1
ATOM 676 N N . ALA A 1 84 ? -22.333 -8.347 45.976 1.00 95.50 84 ALA A N 1
ATOM 677 C CA . ALA A 1 84 ? -22.780 -8.304 44.584 1.00 95.50 84 ALA A CA 1
ATOM 678 C C . ALA A 1 84 ? -22.886 -6.863 44.053 1.00 95.50 84 ALA A C 1
ATOM 680 O O . ALA A 1 84 ? -22.467 -6.582 42.931 1.00 95.50 84 ALA A O 1
ATOM 681 N N . LEU A 1 85 ? -23.389 -5.925 44.866 1.00 96.75 85 LEU A N 1
ATOM 682 C CA . LEU A 1 85 ? -23.441 -4.504 44.507 1.00 96.75 85 LEU A CA 1
ATOM 683 C C . LEU A 1 85 ? -22.044 -3.883 44.371 1.00 96.75 85 LEU A C 1
ATOM 685 O O . LEU A 1 85 ? -21.827 -3.069 43.472 1.00 96.75 85 LEU A O 1
ATOM 689 N N . GLN A 1 86 ? -21.094 -4.253 45.235 1.00 95.56 86 GLN A N 1
ATOM 690 C CA . GLN A 1 86 ? -19.703 -3.807 45.116 1.00 95.56 86 GLN A CA 1
ATOM 691 C C . GLN A 1 86 ? -19.051 -4.328 43.830 1.00 95.56 86 GLN A C 1
ATOM 693 O O . GLN A 1 86 ? -18.465 -3.537 43.090 1.00 95.56 86 GLN A O 1
ATOM 698 N N . LEU A 1 87 ? -19.214 -5.617 43.520 1.00 96.38 87 LEU A N 1
ATOM 699 C CA . LEU A 1 87 ? -18.696 -6.219 42.288 1.00 96.38 87 LEU A CA 1
ATOM 700 C C . LEU A 1 87 ? -19.310 -5.578 41.040 1.00 96.38 87 LEU A C 1
ATOM 702 O O . LEU A 1 87 ? -18.577 -5.186 40.134 1.00 96.38 87 LEU A O 1
ATOM 706 N N . ALA A 1 88 ? -20.630 -5.376 41.021 1.00 96.31 88 ALA A N 1
ATOM 707 C CA . ALA A 1 88 ? -21.310 -4.709 39.914 1.00 96.31 88 ALA A CA 1
ATOM 708 C C . ALA A 1 88 ? -20.786 -3.278 39.694 1.00 96.31 88 ALA A C 1
ATOM 710 O O . ALA A 1 88 ? -20.560 -2.869 38.556 1.00 96.31 88 ALA A O 1
ATOM 711 N N . ARG A 1 89 ? -20.521 -2.521 40.771 1.00 96.31 89 ARG A N 1
ATOM 712 C CA . ARG A 1 89 ? -19.915 -1.179 40.677 1.00 96.31 89 ARG A CA 1
ATOM 713 C C . ARG A 1 89 ? -18.495 -1.216 40.114 1.00 96.31 89 ARG A C 1
ATOM 715 O O . ARG A 1 89 ? -18.142 -0.345 39.321 1.00 96.31 89 ARG A O 1
ATOM 722 N N . LEU A 1 90 ? -17.677 -2.189 40.517 1.00 96.62 90 LEU A N 1
ATOM 723 C CA . LEU A 1 90 ? -16.315 -2.349 39.996 1.00 96.62 90 LEU A CA 1
ATOM 724 C C . LEU A 1 90 ? -16.329 -2.710 38.508 1.00 96.62 90 LEU A C 1
ATOM 726 O O . LEU A 1 90 ? -15.657 -2.047 37.718 1.00 96.62 90 LEU A O 1
ATOM 730 N N . GLN A 1 91 ? -17.160 -3.676 38.113 1.00 95.88 91 GLN A N 1
ATOM 731 C CA . GLN A 1 91 ? -17.343 -4.055 36.711 1.00 95.88 91 GLN A CA 1
ATOM 732 C C . GLN A 1 91 ? -17.847 -2.877 35.871 1.00 95.88 91 GLN A C 1
ATOM 734 O O . GLN A 1 91 ? -17.329 -2.622 34.787 1.00 95.88 91 GLN A O 1
ATOM 739 N N . GLN A 1 92 ? -18.800 -2.097 36.389 1.00 96.12 92 GLN A N 1
ATOM 740 C CA . GLN A 1 92 ? -19.295 -0.903 35.706 1.00 96.12 92 GLN A CA 1
ATOM 741 C C . GLN A 1 92 ? -18.189 0.145 35.506 1.00 96.12 92 GLN A C 1
ATOM 743 O O . GLN A 1 92 ? -18.099 0.743 34.432 1.00 96.12 92 GLN A O 1
ATOM 748 N N . LYS A 1 93 ? -17.321 0.359 36.506 1.00 96.81 93 LYS A N 1
ATOM 749 C CA . LYS A 1 93 ? -16.163 1.260 36.381 1.00 96.81 93 LYS A CA 1
ATOM 750 C C . LYS A 1 93 ? -15.173 0.772 35.320 1.00 96.81 93 LYS A C 1
ATOM 752 O O . LYS A 1 93 ? -14.754 1.577 34.490 1.00 96.81 93 LYS A O 1
ATOM 757 N N . GLN A 1 94 ? -14.841 -0.519 35.315 1.00 95.94 94 GLN A N 1
ATOM 758 C CA . GLN A 1 94 ? -13.947 -1.118 34.316 1.00 95.94 94 GLN A CA 1
ATOM 759 C C . GLN A 1 94 ? -14.531 -1.014 32.901 1.00 95.94 94 GLN A C 1
ATOM 761 O O . GLN A 1 94 ? -13.858 -0.542 31.987 1.00 95.94 94 GLN A O 1
ATOM 766 N N . ALA A 1 95 ? -15.811 -1.351 32.724 1.00 96.44 95 ALA A N 1
ATOM 767 C CA . ALA A 1 95 ? -16.498 -1.235 31.439 1.00 96.44 95 ALA A CA 1
ATOM 768 C C . ALA A 1 95 ? -16.507 0.212 30.920 1.00 96.44 95 ALA A C 1
ATOM 770 O O . ALA A 1 95 ? -16.283 0.457 29.735 1.00 96.44 95 ALA A O 1
ATOM 771 N N . LEU A 1 96 ? -16.710 1.192 31.808 1.00 96.88 96 LEU A N 1
ATOM 772 C CA . LEU A 1 96 ? -16.663 2.607 31.449 1.00 96.88 96 LEU A CA 1
ATOM 773 C C . LEU A 1 96 ? -15.250 3.059 31.047 1.00 96.88 96 LEU A C 1
ATOM 775 O O . LEU A 1 96 ? -15.110 3.853 30.116 1.00 96.88 96 LEU A O 1
ATOM 779 N N . GLN A 1 97 ? -14.205 2.560 31.715 1.00 95.75 97 GLN A N 1
ATOM 780 C CA . GLN A 1 97 ? -12.814 2.826 31.335 1.00 95.75 97 GLN A CA 1
ATOM 781 C C . GLN A 1 97 ? -12.488 2.248 29.953 1.00 95.75 97 GLN A C 1
ATOM 783 O O . GLN A 1 97 ? -11.998 2.983 29.095 1.00 95.75 97 GLN A O 1
ATOM 788 N N . LEU A 1 98 ? -12.841 0.986 29.697 1.00 96.06 98 LEU A N 1
ATOM 789 C CA . LEU A 1 98 ? -12.644 0.348 28.392 1.00 96.06 98 LEU A CA 1
ATOM 790 C C . LEU A 1 98 ? -13.405 1.083 27.282 1.00 96.06 98 LEU A C 1
ATOM 792 O O . LEU A 1 98 ? -12.829 1.407 26.246 1.00 96.06 98 LEU A O 1
ATOM 796 N N . ALA A 1 99 ? -14.666 1.451 27.523 1.00 95.94 99 ALA A N 1
ATOM 797 C CA . ALA A 1 99 ? -15.457 2.217 26.563 1.00 95.94 99 ALA A CA 1
ATOM 798 C C . ALA A 1 99 ? -14.849 3.601 26.270 1.00 95.94 99 ALA A C 1
ATOM 800 O O . ALA A 1 99 ? -14.927 4.086 25.140 1.00 95.94 99 ALA A O 1
ATOM 801 N N . ARG A 1 100 ? -14.234 4.258 27.264 1.00 95.94 100 ARG A N 1
ATOM 802 C CA . ARG A 1 100 ? -13.518 5.530 27.064 1.00 95.94 100 ARG A CA 1
ATOM 803 C C . ARG A 1 100 ? -12.267 5.346 26.208 1.00 95.94 100 ARG A C 1
ATOM 805 O O . ARG A 1 100 ? -12.066 6.144 25.295 1.00 95.94 100 ARG A O 1
ATOM 812 N N . LEU A 1 101 ? -11.473 4.308 26.467 1.00 95.31 101 LEU A N 1
ATOM 813 C CA . LEU A 1 101 ? -10.277 3.996 25.678 1.00 95.31 101 LEU A CA 1
ATOM 814 C C . LEU A 1 101 ? -10.635 3.676 24.225 1.00 95.31 101 LEU A C 1
ATOM 816 O O . LEU A 1 101 ? -10.089 4.300 23.321 1.00 95.31 101 LEU A O 1
ATOM 820 N N . GLN A 1 102 ? -11.633 2.820 24.000 1.00 94.00 102 GLN A N 1
ATOM 821 C CA . GLN A 1 102 ? -12.118 2.493 22.656 1.00 94.00 102 GLN A CA 1
ATOM 822 C C . GLN A 1 102 ? -12.646 3.727 21.918 1.00 94.00 102 GLN A C 1
ATOM 824 O O . GLN A 1 102 ? -12.367 3.922 20.738 1.00 94.00 102 GLN A O 1
ATOM 829 N N . ARG A 1 103 ? -13.382 4.612 22.606 1.00 94.50 103 ARG A N 1
ATOM 830 C CA . ARG A 1 103 ? -13.831 5.884 22.015 1.00 94.50 103 ARG A CA 1
ATOM 831 C C . ARG A 1 103 ? -12.664 6.798 21.664 1.00 94.50 103 ARG A C 1
ATOM 833 O O . ARG A 1 103 ? -12.740 7.472 20.642 1.00 94.50 103 ARG A O 1
ATOM 840 N N . LYS A 1 104 ? -11.616 6.844 22.492 1.00 93.56 104 LYS A N 1
ATOM 841 C CA . LYS A 1 104 ? -10.408 7.629 22.213 1.00 93.56 104 LYS A CA 1
ATOM 842 C C . LYS A 1 104 ? -9.685 7.074 20.983 1.00 93.56 104 LYS A C 1
ATOM 844 O O . LYS A 1 104 ? -9.473 7.828 20.045 1.00 93.56 104 LYS A O 1
ATOM 849 N N . GLN A 1 105 ? -9.432 5.766 20.939 1.00 89.94 105 GLN A N 1
ATOM 850 C CA . GLN A 1 105 ? -8.826 5.091 19.784 1.00 89.94 105 GLN A CA 1
ATOM 851 C C . GLN A 1 105 ? -9.635 5.313 18.502 1.00 89.94 105 GLN A C 1
ATOM 853 O O . GLN A 1 105 ? -9.078 5.698 17.483 1.00 89.94 105 GLN A O 1
ATOM 858 N N . LYS A 1 106 ? -10.966 5.173 18.565 1.00 91.44 106 LYS A N 1
ATOM 859 C CA . LYS A 1 106 ? -11.845 5.423 17.415 1.00 91.44 106 LYS A CA 1
ATOM 860 C C . LYS A 1 106 ? -11.794 6.876 16.935 1.00 91.44 106 LYS A C 1
ATOM 862 O O . LYS A 1 106 ? -11.853 7.121 15.736 1.00 91.44 106 LYS A O 1
ATOM 867 N N . ARG A 1 107 ? -11.713 7.847 17.851 1.00 90.25 107 ARG A N 1
ATOM 868 C CA . ARG A 1 107 ? -11.585 9.269 17.493 1.00 90.25 107 ARG A CA 1
ATOM 869 C C . ARG A 1 107 ? -10.256 9.556 16.806 1.00 90.25 107 ARG A C 1
ATOM 871 O O . ARG A 1 107 ? -10.270 10.243 15.794 1.00 90.25 107 ARG A O 1
ATOM 878 N N . GLU A 1 108 ? -9.157 9.023 17.333 1.00 88.19 108 GLU A N 1
ATOM 879 C CA . GLU A 1 108 ? -7.835 9.170 16.713 1.00 88.19 108 GLU A CA 1
ATOM 880 C C . GLU A 1 108 ? -7.793 8.506 15.335 1.00 88.19 108 GLU A C 1
ATOM 882 O O . GLU A 1 108 ? -7.385 9.137 14.367 1.00 88.19 108 GLU A O 1
ATOM 887 N N . HIS A 1 109 ? -8.315 7.283 15.212 1.00 87.12 109 HIS A N 1
ATOM 888 C CA . HIS A 1 109 ? -8.418 6.595 13.927 1.00 87.12 109 HIS A CA 1
ATOM 889 C C . HIS A 1 109 ? -9.221 7.416 12.907 1.00 87.12 109 HIS A C 1
ATOM 891 O O . HIS A 1 109 ? -8.707 7.733 11.842 1.00 87.12 109 HIS A O 1
ATOM 897 N N . ASN A 1 110 ? -10.430 7.866 13.262 1.00 90.00 110 ASN A N 1
ATOM 898 C CA . ASN A 1 110 ? -11.244 8.699 12.372 1.00 90.00 110 ASN A CA 1
ATOM 899 C C . ASN A 1 110 ? -10.559 10.025 12.006 1.00 90.00 110 ASN A C 1
ATOM 901 O O . ASN A 1 110 ? -10.723 10.518 10.895 1.00 90.00 110 ASN A O 1
ATOM 905 N N . ARG A 1 111 ? -9.817 10.631 12.939 1.00 89.50 111 ARG A N 1
ATOM 906 C CA . ARG A 1 111 ? -9.057 11.857 12.677 1.00 89.50 111 ARG A CA 1
ATOM 907 C C . ARG A 1 111 ? -7.960 11.608 11.640 1.00 89.50 111 ARG A C 1
ATOM 909 O O . ARG A 1 111 ? -7.823 12.421 10.733 1.00 89.50 111 ARG A O 1
ATOM 916 N N . ARG A 1 112 ? -7.230 10.494 11.753 1.00 82.31 112 ARG A N 1
ATOM 917 C CA . ARG A 1 112 ? -6.188 10.087 10.797 1.00 82.31 112 ARG A CA 1
ATOM 918 C C . ARG A 1 112 ? -6.771 9.769 9.424 1.00 82.31 112 ARG A C 1
ATOM 920 O O . ARG A 1 112 ? -6.265 10.272 8.431 1.00 82.31 112 ARG A O 1
ATOM 927 N N . GLU A 1 113 ? -7.866 9.010 9.368 1.00 85.94 113 GLU A N 1
ATOM 928 C CA . GLU A 1 113 ? -8.597 8.744 8.119 1.00 85.94 113 GLU A CA 1
ATOM 929 C C . GLU A 1 113 ? -9.009 10.050 7.428 1.00 85.94 113 GLU A C 1
ATOM 931 O O . GLU A 1 113 ? -8.711 10.251 6.254 1.00 85.94 113 GLU A O 1
ATOM 936 N N . ASN A 1 114 ? -9.607 10.985 8.174 1.00 89.62 114 ASN A N 1
ATOM 937 C CA . ASN A 1 114 ? -10.006 12.284 7.632 1.00 89.62 114 ASN A CA 1
ATOM 938 C C . ASN A 1 114 ? -8.812 13.116 7.148 1.00 89.62 114 ASN A C 1
ATOM 940 O O . ASN A 1 114 ? -8.935 13.824 6.153 1.00 89.62 114 ASN A O 1
ATOM 944 N N . GLN A 1 115 ? -7.675 13.063 7.845 1.00 88.25 115 GLN A N 1
ATOM 945 C CA . GLN A 1 115 ? -6.464 13.764 7.424 1.00 88.25 115 GLN A CA 1
ATOM 946 C C . GLN A 1 115 ? -5.913 13.181 6.117 1.00 88.25 115 GLN A C 1
ATOM 948 O O . GLN A 1 115 ? -5.626 13.940 5.197 1.00 88.25 115 GLN A O 1
ATOM 953 N N . ARG A 1 116 ? -5.840 11.850 5.995 1.00 83.62 116 ARG A N 1
ATOM 954 C CA . ARG A 1 116 ? -5.408 11.189 4.754 1.00 83.62 116 ARG A CA 1
ATOM 955 C C . ARG A 1 116 ? -6.338 11.494 3.593 1.00 83.62 116 ARG A C 1
ATOM 957 O O . ARG A 1 116 ? -5.866 11.766 2.496 1.00 83.62 116 ARG A O 1
ATOM 964 N N . GLU A 1 117 ? -7.645 11.495 3.838 1.00 89.25 117 GLU A N 1
ATOM 965 C CA . GLU A 1 117 ? -8.623 11.880 2.824 1.00 89.25 117 GLU A CA 1
ATOM 966 C C . GLU A 1 117 ? -8.418 13.338 2.396 1.00 89.25 117 GLU A C 1
ATOM 968 O O . GLU A 1 117 ? -8.427 13.640 1.209 1.00 89.25 117 GLU A O 1
ATOM 973 N N . GLN A 1 118 ? -8.152 14.255 3.330 1.00 90.19 118 GLN A N 1
ATOM 974 C CA . GLN A 1 118 ? -7.828 15.642 2.986 1.00 90.19 118 GLN A CA 1
ATOM 975 C C . GLN A 1 118 ? -6.540 15.756 2.163 1.00 90.19 118 GLN A C 1
ATOM 977 O O . GLN A 1 118 ? -6.532 16.476 1.167 1.00 90.19 118 GLN A O 1
ATOM 982 N N . GLU A 1 119 ? -5.474 15.050 2.545 1.00 89.06 119 GLU A N 1
ATOM 983 C CA . GLU A 1 119 ? -4.208 15.009 1.802 1.00 89.06 119 GLU A CA 1
ATOM 984 C C . GLU A 1 119 ? -4.405 14.432 0.395 1.00 89.06 119 GLU A C 1
ATOM 986 O O . GLU A 1 119 ? -3.916 15.004 -0.578 1.00 89.06 119 GLU A O 1
ATOM 991 N N . PHE A 1 120 ? -5.185 13.357 0.266 1.00 90.19 120 PHE A N 1
ATOM 992 C CA . PHE A 1 120 ? -5.560 12.771 -1.017 1.00 90.19 120 PHE A CA 1
ATOM 993 C C . PHE A 1 120 ? -6.345 13.761 -1.881 1.00 90.19 120 PHE A C 1
ATOM 995 O O . PHE A 1 120 ? -5.973 14.002 -3.025 1.00 90.19 120 PHE A O 1
ATOM 1002 N N . GLN A 1 121 ? -7.379 14.406 -1.337 1.00 91.50 121 GLN A N 1
ATOM 1003 C CA . GLN A 1 12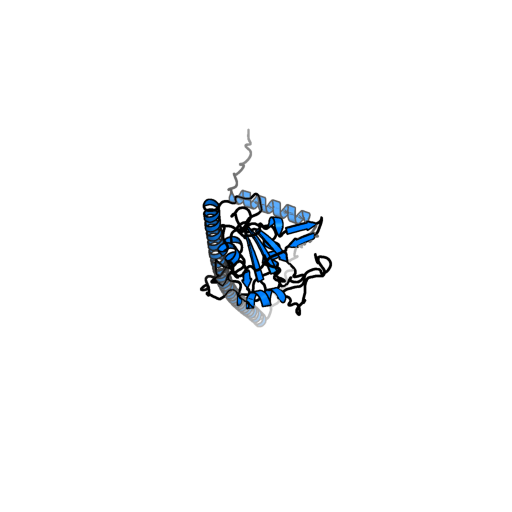1 ? -8.170 15.398 -2.070 1.00 91.50 121 GLN A CA 1
ATOM 1004 C C . GLN A 1 121 ? -7.329 16.610 -2.495 1.00 91.50 121 GLN A C 1
ATOM 1006 O O . GLN A 1 121 ? -7.536 17.172 -3.573 1.00 91.50 121 GLN A O 1
ATOM 1011 N N . GLN A 1 122 ? -6.365 17.029 -1.673 1.00 91.69 122 GLN A N 1
ATOM 1012 C CA . GLN A 1 122 ? -5.410 18.076 -2.037 1.00 91.69 122 GLN A CA 1
ATOM 1013 C C . GLN A 1 122 ? -4.464 17.618 -3.152 1.00 91.69 122 GLN A C 1
ATOM 1015 O O . GLN A 1 122 ? -4.254 18.361 -4.112 1.00 91.69 122 GLN A O 1
ATOM 1020 N N . ALA A 1 123 ? -3.926 16.401 -3.060 1.00 89.25 123 ALA A N 1
ATOM 1021 C CA . ALA A 1 123 ? -3.051 15.826 -4.075 1.00 89.25 123 ALA A CA 1
ATOM 1022 C C . ALA A 1 123 ? -3.778 15.640 -5.412 1.00 89.25 123 ALA A C 1
ATOM 1024 O O . ALA A 1 123 ? -3.230 16.009 -6.447 1.00 89.25 123 ALA A O 1
ATOM 1025 N N . LEU A 1 124 ? -5.031 15.177 -5.385 1.00 91.56 124 LEU A N 1
ATOM 1026 C CA . LEU A 1 124 ? -5.884 15.012 -6.560 1.00 91.56 124 LEU A CA 1
ATOM 1027 C C . LEU A 1 124 ? -6.141 16.344 -7.271 1.00 91.56 124 LEU A C 1
ATOM 1029 O O . LEU A 1 124 ? -6.057 16.424 -8.493 1.00 91.56 124 LEU A O 1
ATOM 1033 N N . LYS A 1 125 ? -6.402 17.411 -6.507 1.00 92.00 125 LYS A N 1
ATOM 1034 C CA . LYS A 1 125 ? -6.554 18.765 -7.061 1.00 92.00 125 LYS A CA 1
ATOM 1035 C C . LYS A 1 125 ? -5.259 19.299 -7.666 1.00 92.00 125 LYS A C 1
ATOM 1037 O O . LYS A 1 125 ? -5.305 20.014 -8.660 1.00 92.00 125 LYS A O 1
ATOM 1042 N N . LYS A 1 126 ? -4.117 19.004 -7.040 1.00 90.62 126 LYS A N 1
ATOM 1043 C CA . LYS A 1 126 ? -2.809 19.535 -7.443 1.00 90.62 126 LYS A CA 1
ATOM 1044 C C . LYS A 1 126 ? -2.203 18.778 -8.626 1.00 90.62 126 LYS A C 1
ATOM 1046 O O . LYS A 1 126 ? -1.551 19.389 -9.466 1.00 90.62 126 LYS A O 1
ATOM 1051 N N . TYR A 1 127 ? -2.406 17.467 -8.676 1.00 88.56 127 TYR A N 1
ATOM 1052 C CA . TYR A 1 127 ? -1.789 16.554 -9.633 1.00 88.56 127 TYR A CA 1
ATOM 1053 C C . TYR A 1 127 ? -2.828 15.557 -10.157 1.00 88.56 127 TYR A C 1
ATOM 1055 O O . TYR A 1 127 ? -2.779 14.388 -9.772 1.00 88.56 127 TYR A O 1
ATOM 1063 N N . PRO A 1 128 ? -3.788 15.992 -10.988 1.00 88.25 128 PRO A N 1
ATOM 1064 C CA . PRO A 1 128 ? -4.816 15.105 -11.514 1.00 88.25 128 PRO A CA 1
ATOM 1065 C C . PRO A 1 128 ? -4.215 14.021 -12.430 1.00 88.25 128 PRO A C 1
ATOM 1067 O O . PRO A 1 128 ? -3.187 14.262 -13.072 1.00 88.25 128 PRO A O 1
ATOM 1070 N N . PRO A 1 129 ? -4.844 12.835 -12.518 1.00 88.38 129 PRO A N 1
ATOM 1071 C CA . PRO A 1 129 ? -4.427 11.790 -13.447 1.00 88.38 129 PRO A CA 1
ATOM 1072 C C . PRO A 1 129 ? -4.566 12.277 -14.894 1.00 88.38 129 PRO A C 1
ATOM 1074 O O . PRO A 1 129 ? -5.598 12.823 -15.281 1.00 88.38 129 PRO A O 1
ATOM 1077 N N . THR A 1 130 ? -3.519 12.079 -15.692 1.00 84.69 130 THR A N 1
ATOM 1078 C CA . THR A 1 130 ? -3.485 12.470 -17.112 1.00 84.69 130 THR A CA 1
ATOM 1079 C C . THR A 1 130 ? -3.699 11.296 -18.059 1.00 84.69 130 THR A C 1
ATOM 1081 O O . THR A 1 130 ? -4.077 11.501 -19.209 1.00 84.69 130 THR A O 1
ATOM 1084 N N . ILE A 1 131 ? -3.456 10.074 -17.585 1.00 84.31 131 ILE A N 1
ATOM 1085 C CA . ILE A 1 131 ? -3.609 8.834 -18.343 1.00 84.31 131 ILE A CA 1
ATOM 1086 C C . ILE A 1 131 ? -4.852 8.110 -17.821 1.00 84.31 131 ILE A C 1
ATOM 1088 O O . ILE A 1 131 ? -5.063 8.046 -16.605 1.00 84.31 131 ILE A O 1
ATOM 1092 N N . ASP A 1 132 ? -5.646 7.548 -18.736 1.00 88.56 132 ASP A N 1
ATOM 1093 C CA . ASP A 1 132 ? -6.818 6.719 -18.430 1.00 88.56 132 ASP A CA 1
ATOM 1094 C C . ASP A 1 132 ? -6.398 5.315 -17.960 1.00 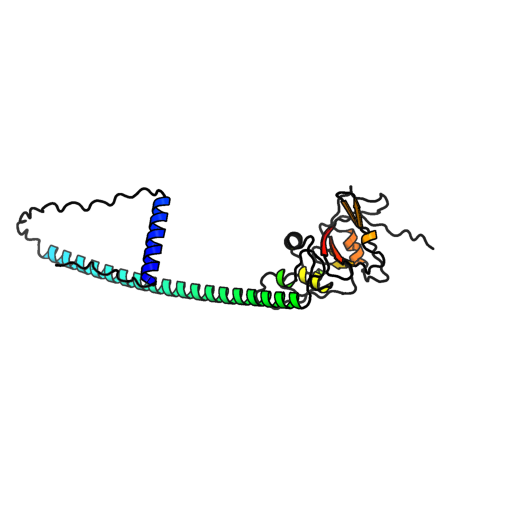88.56 132 ASP A C 1
ATOM 1096 O O . ASP A 1 132 ? -6.562 4.304 -18.640 1.00 88.56 132 ASP A O 1
ATOM 1100 N N . LEU A 1 133 ? -5.748 5.279 -16.797 1.00 88.38 133 LEU A N 1
ATOM 1101 C CA . LEU A 1 133 ? -5.343 4.078 -16.077 1.00 88.38 133 LEU A CA 1
ATOM 1102 C C . LEU A 1 133 ? -5.684 4.232 -14.588 1.00 88.38 133 LEU A C 1
ATOM 1104 O O . LEU A 1 133 ? -5.696 5.355 -14.065 1.00 88.38 133 LEU A O 1
ATOM 1108 N N . PRO A 1 134 ? -5.916 3.125 -13.860 1.00 93.12 134 PRO A N 1
ATOM 1109 C CA . PRO A 1 134 ? -6.067 3.174 -12.410 1.00 93.12 134 PRO A CA 1
ATOM 1110 C C . PRO A 1 134 ? -4.858 3.859 -11.771 1.00 93.12 134 PRO A C 1
ATOM 1112 O O . PRO A 1 134 ? -3.730 3.602 -12.186 1.00 93.12 134 PRO A O 1
ATOM 1115 N N . PHE A 1 135 ? -5.075 4.707 -10.763 1.00 93.69 135 PHE A N 1
ATOM 1116 C CA . PHE A 1 135 ? -4.016 5.466 -10.091 1.00 93.69 135 PHE A CA 1
ATOM 1117 C C . PHE A 1 135 ? -4.026 5.306 -8.580 1.00 93.69 135 PHE A C 1
ATOM 1119 O O . PHE A 1 135 ? -5.051 4.987 -7.978 1.00 93.69 135 PHE A O 1
ATOM 1126 N N . VAL A 1 136 ? -2.883 5.598 -7.965 1.00 93.75 136 VAL A N 1
ATOM 1127 C CA . VAL A 1 136 ? -2.746 5.675 -6.514 1.00 93.75 136 VAL A CA 1
ATOM 1128 C C . VAL A 1 136 ? -1.725 6.741 -6.118 1.00 93.75 136 VAL A C 1
ATOM 1130 O O . VAL A 1 136 ? -0.743 6.979 -6.824 1.00 93.75 136 VAL A O 1
ATOM 1133 N N . TYR A 1 137 ? -1.956 7.374 -4.969 1.00 91.56 137 TYR A N 1
ATOM 1134 C CA . TYR A 1 137 ? -0.993 8.268 -4.326 1.00 91.56 137 TYR A CA 1
ATOM 1135 C C . TYR A 1 137 ? -0.293 7.557 -3.158 1.00 91.56 137 TYR A C 1
ATOM 1137 O O . TYR A 1 137 ? -0.942 6.783 -2.447 1.00 91.56 137 TYR A O 1
ATOM 1145 N N . PRO A 1 138 ? 0.991 7.851 -2.867 1.00 89.12 138 PRO A N 1
ATOM 1146 C CA . PRO A 1 138 ? 1.718 7.254 -1.744 1.00 89.12 138 PRO A CA 1
ATOM 1147 C C . PRO A 1 138 ? 0.992 7.353 -0.395 1.00 89.12 138 PRO A C 1
ATOM 1149 O O . PRO A 1 138 ? 1.049 6.421 0.406 1.00 89.12 138 PRO A O 1
ATOM 1152 N N . CYS A 1 139 ? 0.247 8.437 -0.149 1.00 84.56 139 CYS A N 1
ATOM 1153 C CA . CYS A 1 139 ? -0.540 8.612 1.078 1.00 84.56 139 CYS A CA 1
ATOM 1154 C C . CYS A 1 139 ? -1.644 7.551 1.266 1.00 84.56 139 CYS A C 1
ATOM 1156 O O . CYS A 1 139 ? -2.051 7.288 2.397 1.00 84.56 139 CYS A O 1
ATOM 1158 N N . GLN A 1 140 ? -2.100 6.909 0.186 1.00 87.06 140 GLN A N 1
ATOM 1159 C CA . GLN A 1 140 ? -3.096 5.832 0.216 1.00 87.06 140 GLN A CA 1
ATOM 1160 C C . GLN A 1 140 ? -2.463 4.448 0.435 1.00 87.06 140 GLN A C 1
ATOM 1162 O O . GLN A 1 140 ? -3.150 3.510 0.848 1.00 87.06 140 GLN A O 1
ATOM 1167 N N . LEU A 1 141 ? -1.163 4.307 0.150 1.00 84.12 141 LEU A N 1
ATOM 1168 C CA . LEU A 1 141 ? -0.430 3.046 0.279 1.00 84.12 141 LEU A CA 1
ATOM 1169 C C . LEU A 1 141 ? 0.120 2.835 1.688 1.00 84.12 141 LEU A C 1
ATOM 1171 O O . LEU A 1 141 ? 0.121 1.705 2.174 1.00 84.12 141 LEU A O 1
ATOM 1175 N N . LYS A 1 142 ? 0.526 3.915 2.363 1.00 75.06 142 LYS A N 1
ATOM 1176 C CA . LYS A 1 142 ? 1.056 3.854 3.728 1.00 75.06 142 LYS A CA 1
ATOM 1177 C C . LYS A 1 142 ? -0.038 3.397 4.703 1.00 75.06 142 LYS A C 1
ATOM 1179 O O . LYS A 1 142 ? -1.055 4.074 4.901 1.00 75.06 142 LYS A O 1
ATOM 1184 N N . SER A 1 143 ? 0.158 2.222 5.304 1.00 62.81 143 SER A N 1
ATOM 1185 C CA . SER A 1 143 ? -0.671 1.743 6.412 1.00 62.81 143 SER A CA 1
ATOM 1186 C C . SER A 1 143 ? -0.503 2.681 7.617 1.00 62.81 143 SER A C 1
ATOM 1188 O O . SER A 1 143 ? 0.470 3.423 7.716 1.00 62.81 143 SER A O 1
ATOM 1190 N N . SER A 1 144 ? -1.523 2.748 8.477 1.00 56.22 144 SER A N 1
ATOM 1191 C CA . SER A 1 144 ? -1.638 3.737 9.559 1.00 56.22 144 SER A CA 1
ATOM 1192 C C . SER A 1 144 ? -0.434 3.696 10.508 1.00 56.22 144 SER A C 1
ATOM 1194 O O . SER A 1 144 ? -0.440 2.927 11.466 1.00 56.22 144 SER A O 1
ATOM 1196 N N . ILE A 1 145 ? 0.539 4.580 10.299 1.00 56.75 145 ILE A N 1
ATOM 1197 C CA . ILE A 1 145 ? 1.653 4.800 11.224 1.00 56.75 145 ILE A CA 1
ATOM 1198 C C . ILE A 1 145 ? 1.072 5.347 12.534 1.00 56.75 145 ILE A C 1
ATOM 1200 O O . ILE A 1 145 ? 0.341 6.342 12.550 1.00 56.75 145 ILE A O 1
ATOM 1204 N N . GLU A 1 146 ? 1.351 4.675 13.649 1.00 55.84 146 GLU A N 1
ATOM 1205 C CA . GLU A 1 146 ? 1.353 5.348 14.948 1.00 55.84 146 GLU A CA 1
ATOM 1206 C C . GLU A 1 146 ? 2.470 6.381 14.904 1.00 55.84 146 GLU A C 1
ATOM 1208 O O . GLU A 1 146 ? 3.536 5.999 14.452 1.00 55.84 146 GLU A O 1
ATOM 1213 N N . ASP A 1 147 ? 2.228 7.631 15.325 1.00 51.38 147 ASP A N 1
ATOM 1214 C CA . ASP A 1 147 ? 3.119 8.814 15.279 1.00 51.38 147 ASP A CA 1
ATOM 1215 C C . ASP A 1 147 ? 4.529 8.614 15.904 1.00 51.38 147 ASP A C 1
ATOM 1217 O O . ASP A 1 147 ? 4.965 9.342 16.796 1.00 51.38 147 ASP A O 1
ATOM 1221 N N . GLY A 1 148 ? 5.258 7.598 15.467 1.00 58.12 148 GLY A N 1
ATOM 1222 C CA . GLY A 1 148 ? 6.651 7.345 15.727 1.00 58.12 148 GLY A CA 1
ATOM 1223 C C . GLY A 1 148 ? 7.468 8.224 14.799 1.00 58.12 148 GLY A C 1
ATOM 1224 O O . GLY A 1 148 ? 7.082 8.516 13.667 1.00 58.12 148 GLY A O 1
ATOM 1225 N N . LYS A 1 149 ? 8.612 8.684 15.299 1.00 62.38 149 LYS A N 1
ATOM 1226 C CA . LYS A 1 149 ? 9.561 9.446 14.492 1.00 62.38 149 LYS A CA 1
ATOM 1227 C C . LYS A 1 149 ? 9.976 8.590 13.297 1.00 62.38 149 LYS A C 1
ATOM 1229 O O . LYS A 1 149 ? 10.595 7.547 13.497 1.00 62.38 149 LYS A O 1
ATOM 1234 N N . GLN A 1 150 ? 9.658 9.054 12.090 1.00 72.12 150 GLN A N 1
ATOM 1235 C CA . GLN A 1 150 ? 10.176 8.463 10.863 1.00 72.12 150 GLN A CA 1
ATOM 1236 C C . GLN A 1 150 ? 11.699 8.476 10.926 1.00 72.12 150 GLN A C 1
ATOM 1238 O O . GLN A 1 150 ? 12.316 9.529 11.112 1.00 72.12 150 GLN A O 1
ATOM 1243 N N . GLN A 1 151 ? 12.300 7.298 10.821 1.00 79.62 151 GLN A N 1
ATOM 1244 C CA . GLN A 1 151 ? 13.750 7.185 10.773 1.00 79.62 151 GLN A CA 1
ATOM 1245 C C . GLN A 1 151 ? 14.208 7.349 9.328 1.00 79.62 151 GLN A C 1
ATOM 1247 O O . GLN A 1 151 ? 13.553 6.867 8.402 1.00 79.62 151 GLN A O 1
ATOM 1252 N N . ASN A 1 152 ? 15.320 8.052 9.133 1.00 84.12 152 ASN A N 1
ATOM 1253 C CA . ASN A 1 152 ? 15.934 8.175 7.820 1.00 84.12 152 ASN A CA 1
ATOM 1254 C C . ASN A 1 152 ? 16.952 7.043 7.649 1.00 84.12 152 ASN A C 1
ATOM 1256 O O . ASN A 1 152 ? 17.912 6.970 8.417 1.00 84.12 152 ASN A O 1
ATOM 1260 N N . LEU A 1 153 ? 16.716 6.154 6.686 1.00 84.56 153 LEU A N 1
ATOM 1261 C CA . LEU A 1 153 ? 17.594 5.025 6.373 1.00 84.56 153 LEU A CA 1
ATOM 1262 C C . LEU A 1 153 ? 17.885 4.960 4.874 1.00 84.56 153 LEU A C 1
ATOM 1264 O 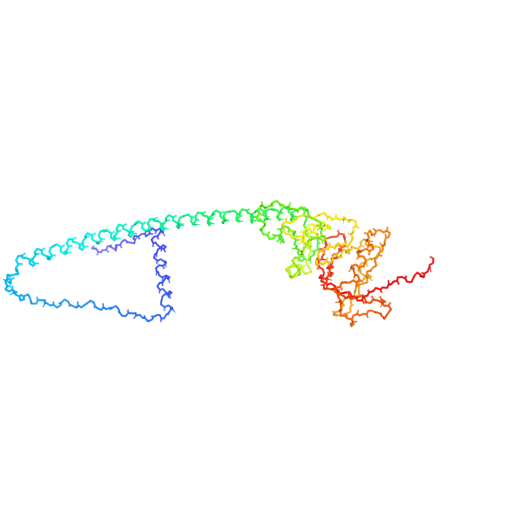O . LEU A 1 153 ? 17.102 5.418 4.039 1.00 84.56 153 LEU A O 1
ATOM 1268 N N . LEU A 1 154 ? 19.018 4.353 4.524 1.00 84.50 154 LEU A N 1
ATOM 1269 C CA . LEU A 1 154 ? 19.358 4.061 3.134 1.00 84.50 154 LEU A CA 1
ATOM 1270 C C . LEU A 1 154 ? 18.396 3.017 2.560 1.00 84.50 154 LEU A C 1
ATOM 1272 O O . LEU A 1 154 ? 18.047 2.048 3.233 1.00 84.50 154 LEU A O 1
ATOM 1276 N N . SER A 1 155 ? 18.003 3.199 1.300 1.00 84.56 155 SER A N 1
ATOM 1277 C CA . SER A 1 155 ? 17.069 2.308 0.594 1.00 84.56 155 SER A CA 1
ATOM 1278 C C . SER A 1 155 ? 17.563 0.861 0.559 1.00 84.56 155 SER A C 1
ATOM 1280 O O . SER A 1 155 ? 16.782 -0.058 0.793 1.00 84.56 155 SER A O 1
ATOM 1282 N N . SER A 1 156 ? 18.874 0.657 0.409 1.00 85.31 156 SER A N 1
ATOM 1283 C CA . SER A 1 156 ? 19.523 -0.660 0.432 1.00 85.31 156 SER A CA 1
ATOM 1284 C C . SER A 1 156 ? 19.389 -1.413 1.762 1.00 85.31 156 SER A C 1
ATOM 1286 O O . SER A 1 156 ? 19.619 -2.618 1.808 1.00 85.31 156 SER A O 1
ATOM 1288 N N . SER A 1 157 ? 19.024 -0.731 2.852 1.00 87.56 157 SER A N 1
ATOM 1289 C CA . SER A 1 157 ? 18.800 -1.337 4.169 1.00 87.56 157 SER A CA 1
ATOM 1290 C C . SER A 1 157 ? 17.325 -1.623 4.463 1.00 87.56 157 SER A C 1
ATOM 1292 O O . SER A 1 157 ? 17.029 -2.265 5.471 1.00 87.56 157 SER A O 1
ATOM 1294 N N . LEU A 1 158 ? 16.406 -1.161 3.611 1.00 89.88 158 LEU A N 1
ATOM 1295 C CA . LEU A 1 158 ? 14.963 -1.289 3.807 1.00 89.88 158 LEU A CA 1
ATOM 1296 C C . LEU A 1 158 ? 14.412 -2.523 3.088 1.00 89.88 158 LEU A C 1
ATOM 1298 O O . LEU A 1 158 ? 14.720 -2.765 1.920 1.00 89.88 158 LEU A O 1
ATOM 1302 N N . GLU A 1 159 ? 13.572 -3.288 3.787 1.00 90.38 159 GLU A N 1
ATOM 1303 C CA . GLU A 1 159 ? 12.822 -4.411 3.217 1.00 90.38 159 GLU A CA 1
ATOM 1304 C C . GLU A 1 159 ? 11.432 -3.949 2.802 1.00 90.38 159 GLU A C 1
ATOM 1306 O O . GLU A 1 159 ? 10.709 -3.356 3.598 1.00 90.38 159 GLU A O 1
ATOM 1311 N N . MET A 1 160 ? 11.050 -4.237 1.563 1.00 88.88 160 MET A N 1
ATOM 1312 C CA . MET A 1 160 ? 9.739 -3.875 1.033 1.00 88.88 160 MET A CA 1
ATOM 1313 C C . MET A 1 160 ? 8.723 -5.001 1.221 1.00 88.88 160 MET A C 1
ATOM 1315 O O . MET A 1 160 ? 9.052 -6.181 1.067 1.00 88.88 160 MET A O 1
ATOM 1319 N N . GLU A 1 161 ? 7.456 -4.636 1.423 1.00 90.31 161 GLU A N 1
ATOM 1320 C CA . GLU A 1 161 ? 6.319 -5.563 1.380 1.00 90.31 161 GLU A CA 1
ATOM 1321 C C . GLU A 1 161 ? 5.946 -5.917 -0.072 1.00 90.31 161 GLU A C 1
ATOM 1323 O O . GLU A 1 161 ? 4.946 -5.456 -0.628 1.00 90.31 161 GLU A O 1
ATOM 1328 N N . LEU A 1 162 ? 6.781 -6.735 -0.715 1.00 90.44 162 LEU A N 1
ATOM 1329 C CA . LEU A 1 162 ? 6.725 -6.998 -2.156 1.00 90.44 162 LEU A CA 1
ATOM 1330 C C . LEU A 1 162 ? 5.398 -7.580 -2.648 1.00 90.44 162 LEU A C 1
ATOM 1332 O O . LEU A 1 162 ? 4.923 -7.182 -3.711 1.00 90.44 162 LEU A O 1
ATOM 1336 N N . ASP A 1 163 ? 4.823 -8.559 -1.949 1.00 91.81 163 ASP A N 1
ATOM 1337 C CA . ASP A 1 163 ? 3.602 -9.249 -2.397 1.00 91.81 163 ASP A CA 1
ATOM 1338 C C . ASP A 1 163 ? 2.361 -8.367 -2.231 1.00 91.81 163 ASP A C 1
ATOM 1340 O O . ASP A 1 163 ? 1.520 -8.275 -3.133 1.00 91.81 163 ASP A O 1
ATOM 1344 N N . THR A 1 164 ? 2.291 -7.635 -1.118 1.00 90.62 164 THR A N 1
ATOM 1345 C CA . THR A 1 164 ? 1.250 -6.634 -0.871 1.00 90.62 164 THR A CA 1
ATOM 1346 C C . THR A 1 164 ? 1.326 -5.513 -1.901 1.00 90.62 164 THR A C 1
ATOM 1348 O O . THR A 1 164 ? 0.310 -5.146 -2.488 1.00 90.62 164 THR A O 1
ATOM 1351 N N . PHE A 1 165 ? 2.522 -4.984 -2.169 1.00 92.25 165 PHE A N 1
ATOM 1352 C CA . PHE A 1 165 ? 2.697 -3.941 -3.175 1.00 92.25 165 PHE A CA 1
ATOM 1353 C C . PHE A 1 165 ? 2.330 -4.448 -4.572 1.00 92.25 165 PHE A C 1
ATOM 1355 O O . PHE A 1 165 ? 1.565 -3.799 -5.286 1.00 92.25 165 PHE A O 1
ATOM 1362 N N . HIS A 1 166 ? 2.823 -5.634 -4.943 1.00 93.56 166 HIS A N 1
ATOM 1363 C CA . HIS A 1 166 ? 2.604 -6.210 -6.265 1.00 93.56 166 HIS A CA 1
ATOM 1364 C C . HIS A 1 166 ? 1.119 -6.433 -6.560 1.00 93.56 166 HIS A C 1
ATOM 1366 O O . HIS A 1 166 ? 0.625 -5.984 -7.591 1.00 93.56 166 HIS A O 1
ATOM 1372 N N . SER A 1 167 ? 0.394 -7.059 -5.629 1.00 92.50 167 SER A N 1
ATOM 1373 C CA . SER A 1 167 ? -1.044 -7.315 -5.774 1.00 92.50 167 SER A CA 1
ATOM 1374 C C . SER A 1 167 ? -1.888 -6.039 -5.842 1.00 92.50 167 SER A C 1
ATOM 1376 O O . SER A 1 167 ? -2.932 -6.034 -6.490 1.00 92.50 167 SER A O 1
ATOM 1378 N N . ARG A 1 168 ? -1.446 -4.952 -5.194 1.00 91.50 168 ARG A N 1
ATOM 1379 C CA . ARG A 1 168 ? -2.196 -3.690 -5.136 1.00 91.50 168 ARG A CA 1
ATOM 1380 C C . ARG A 1 168 ? -1.882 -2.733 -6.274 1.00 91.50 168 ARG A C 1
ATOM 1382 O O . ARG A 1 168 ? -2.760 -1.950 -6.603 1.00 91.50 168 ARG A O 1
ATOM 1389 N N . CYS A 1 169 ? -0.670 -2.755 -6.830 1.00 93.12 169 CYS A N 1
ATOM 1390 C CA . CYS A 1 169 ? -0.200 -1.707 -7.743 1.00 93.12 169 CYS A CA 1
ATOM 1391 C C . CYS A 1 169 ? 0.045 -2.179 -9.183 1.00 93.12 169 CYS A C 1
ATOM 1393 O O . CYS A 1 169 ? 0.426 -1.358 -10.014 1.00 93.12 169 CYS A O 1
ATOM 1395 N N . LEU A 1 170 ? -0.107 -3.470 -9.509 1.00 94.62 170 LEU A N 1
ATOM 1396 C CA . LEU A 1 170 ? 0.158 -3.968 -10.866 1.00 94.62 170 LEU A CA 1
ATOM 1397 C C . LEU A 1 170 ? -0.730 -3.263 -11.904 1.00 94.62 170 LEU A C 1
ATOM 1399 O O . LEU A 1 170 ? -1.953 -3.295 -11.801 1.00 94.62 170 LEU A O 1
ATOM 1403 N N . GLY A 1 171 ? -0.108 -2.631 -12.902 1.00 92.00 171 GLY A N 1
ATOM 1404 C CA . GLY A 1 171 ? -0.804 -1.866 -13.941 1.00 92.00 171 GLY A CA 1
ATOM 1405 C C . GLY A 1 171 ? -1.362 -0.516 -13.474 1.00 92.00 171 GLY A C 1
ATOM 1406 O O . GLY A 1 171 ? -2.126 0.106 -14.209 1.00 92.00 171 GLY A O 1
ATOM 1407 N N . ILE A 1 172 ? -1.001 -0.056 -12.271 1.00 93.94 172 ILE A N 1
ATOM 1408 C CA . ILE A 1 172 ? -1.475 1.203 -11.683 1.00 93.94 172 ILE A CA 1
ATOM 1409 C C . ILE A 1 172 ? -0.426 2.305 -11.870 1.00 93.94 172 ILE A C 1
ATOM 1411 O O . ILE A 1 172 ? 0.779 2.071 -11.734 1.00 93.94 172 ILE A O 1
ATOM 1415 N N . GLN A 1 173 ? -0.891 3.523 -12.156 1.00 93.81 173 GLN A N 1
ATOM 1416 C CA . GLN A 1 173 ? -0.059 4.724 -12.202 1.00 93.81 173 GLN A CA 1
ATOM 1417 C C . GLN A 1 173 ? 0.171 5.309 -10.796 1.00 93.81 173 GLN A C 1
ATOM 1419 O O . GLN A 1 173 ? -0.758 5.473 -10.002 1.00 93.81 173 GLN A O 1
ATOM 1424 N N . LEU A 1 174 ? 1.419 5.655 -10.494 1.00 93.69 174 LEU A N 1
ATOM 1425 C CA . LEU A 1 174 ? 1.819 6.300 -9.246 1.00 93.69 174 LEU A CA 1
ATOM 1426 C C . LEU A 1 174 ? 1.864 7.819 -9.425 1.00 93.69 174 LEU A C 1
ATOM 1428 O O . LEU A 1 174 ? 2.614 8.331 -10.261 1.00 93.69 174 LEU A O 1
ATOM 1432 N N . LEU A 1 175 ? 1.079 8.537 -8.619 1.00 92.62 175 LEU A N 1
ATOM 1433 C CA . LEU A 1 175 ? 0.985 9.999 -8.640 1.00 92.62 175 LEU A CA 1
ATOM 1434 C C . LEU A 1 175 ? 1.466 10.625 -7.321 1.00 92.62 175 LEU A C 1
ATOM 1436 O O . LEU A 1 175 ? 1.230 10.052 -6.259 1.00 92.62 175 LEU A O 1
ATOM 1440 N N . PRO A 1 176 ? 2.093 11.818 -7.343 1.00 92.19 176 PRO A N 1
ATOM 1441 C CA . PRO A 1 176 ? 2.386 12.659 -8.511 1.00 92.19 176 PRO A CA 1
ATOM 1442 C C . PRO A 1 176 ? 3.527 12.123 -9.387 1.00 92.19 176 PRO A C 1
ATOM 1444 O O . PRO A 1 176 ? 4.209 11.165 -9.035 1.00 92.19 176 PRO A O 1
ATOM 1447 N N . VAL A 1 177 ? 3.759 12.765 -10.532 1.00 89.25 177 VAL A N 1
ATOM 1448 C CA . VAL A 1 177 ? 4.866 12.407 -11.428 1.00 89.25 177 VAL A CA 1
ATOM 1449 C C . VAL A 1 177 ? 6.213 12.582 -10.725 1.00 89.25 177 VAL A C 1
ATOM 1451 O O . VAL A 1 177 ? 6.510 13.653 -10.200 1.00 89.25 177 VAL A O 1
ATOM 1454 N N . GLY A 1 178 ? 7.045 11.541 -10.763 1.00 88.81 178 GLY A N 1
ATOM 1455 C CA . GLY A 1 178 ? 8.433 11.609 -10.319 1.00 88.81 178 GLY A CA 1
ATOM 1456 C C . GLY A 1 178 ? 8.928 10.317 -9.680 1.00 88.81 178 GLY A C 1
ATOM 1457 O O . GLY A 1 178 ? 8.154 9.506 -9.177 1.00 88.81 178 GLY A O 1
ATOM 1458 N N . LYS A 1 179 ? 10.254 10.148 -9.665 1.00 89.25 179 LYS A N 1
ATOM 1459 C CA . LYS A 1 179 ? 10.914 8.999 -9.023 1.00 89.25 179 LYS A CA 1
ATOM 1460 C C . LYS A 1 179 ? 10.680 8.974 -7.512 1.00 89.25 179 LYS A C 1
ATOM 1462 O O . LYS A 1 179 ? 10.530 7.902 -6.938 1.00 89.25 179 LYS A O 1
ATOM 1467 N N . GLN A 1 180 ? 10.577 10.154 -6.893 1.00 90.00 180 GLN A N 1
ATOM 1468 C CA . GLN A 1 180 ? 10.258 10.297 -5.471 1.00 90.00 180 GLN A CA 1
ATOM 1469 C C . GLN A 1 180 ? 8.975 9.561 -5.100 1.00 90.00 180 GLN A C 1
ATOM 1471 O O . GLN A 1 180 ? 8.959 8.828 -4.123 1.00 90.00 180 GLN A O 1
ATOM 1476 N N . THR A 1 181 ? 7.925 9.703 -5.908 1.00 91.69 181 THR A N 1
ATOM 1477 C CA . THR A 1 181 ? 6.644 9.034 -5.678 1.00 91.69 181 THR A CA 1
ATOM 1478 C C . THR A 1 181 ? 6.799 7.518 -5.694 1.00 91.69 181 THR A C 1
ATOM 1480 O O . THR A 1 181 ? 6.219 6.840 -4.853 1.00 91.69 181 THR A O 1
ATOM 1483 N N . VAL A 1 182 ? 7.605 6.980 -6.617 1.00 92.44 182 VAL A N 1
ATOM 1484 C CA . VAL A 1 182 ? 7.882 5.537 -6.683 1.00 92.44 182 VAL A CA 1
ATOM 1485 C C . VAL A 1 182 ? 8.601 5.071 -5.421 1.00 92.44 182 VAL A C 1
ATOM 1487 O O . VAL A 1 182 ? 8.183 4.103 -4.793 1.00 92.44 182 VAL A O 1
ATOM 1490 N N . VAL A 1 183 ? 9.641 5.796 -5.009 1.00 91.81 183 VAL A N 1
ATOM 1491 C CA . VAL A 1 183 ? 10.405 5.486 -3.796 1.00 91.81 183 VAL A CA 1
ATOM 1492 C C . VAL A 1 183 ? 9.529 5.593 -2.547 1.00 91.81 183 VAL A C 1
ATOM 1494 O O . VAL A 1 183 ? 9.566 4.705 -1.707 1.00 91.81 183 VAL A O 1
ATOM 1497 N N . GLU A 1 184 ? 8.693 6.623 -2.428 1.00 90.31 184 GLU A N 1
ATOM 1498 C CA . GLU A 1 184 ? 7.772 6.799 -1.299 1.00 90.31 184 GLU A CA 1
ATOM 1499 C C . GLU A 1 184 ? 6.660 5.748 -1.249 1.00 90.31 184 GLU A C 1
ATOM 1501 O O . GLU A 1 184 ? 6.200 5.418 -0.157 1.00 90.31 184 GLU A O 1
ATOM 1506 N N . ALA A 1 185 ? 6.216 5.254 -2.407 1.00 91.12 185 ALA A N 1
ATOM 1507 C CA . ALA A 1 185 ? 5.222 4.191 -2.519 1.00 91.12 185 ALA A CA 1
ATOM 1508 C C . ALA A 1 185 ? 5.792 2.819 -2.127 1.00 91.12 185 ALA A C 1
ATOM 1510 O O . ALA A 1 185 ? 5.064 1.983 -1.597 1.00 91.12 185 ALA A O 1
ATOM 1511 N N . LEU A 1 186 ? 7.080 2.600 -2.402 1.00 91.31 186 LEU A N 1
ATOM 1512 C CA . LEU A 1 186 ? 7.814 1.375 -2.085 1.00 91.31 186 LEU A CA 1
ATOM 1513 C C . LEU A 1 186 ? 8.395 1.366 -0.663 1.00 91.31 186 LEU A C 1
ATOM 1515 O O . LEU A 1 186 ? 8.578 0.301 -0.074 1.00 91.31 186 LEU A O 1
ATOM 1519 N N . CYS A 1 187 ? 8.693 2.542 -0.110 1.00 89.44 187 CYS A N 1
ATOM 1520 C CA . CYS A 1 187 ? 9.275 2.685 1.216 1.00 89.44 187 CYS A CA 1
ATOM 1521 C C . CYS A 1 187 ? 8.282 2.231 2.298 1.00 89.44 187 CYS A C 1
ATOM 1523 O O . CYS A 1 187 ? 7.135 2.697 2.299 1.00 89.44 187 CYS A O 1
ATOM 1525 N N . PRO A 1 188 ? 8.711 1.392 3.260 1.00 87.12 188 PRO A N 1
ATOM 1526 C CA . PRO A 1 188 ? 7.862 1.033 4.382 1.00 87.12 188 PRO A CA 1
ATOM 1527 C C . PRO A 1 188 ? 7.451 2.278 5.178 1.00 87.12 188 PRO A C 1
ATOM 1529 O O . PRO A 1 188 ? 8.199 3.265 5.229 1.00 87.12 188 PRO A O 1
ATOM 1532 N N . PRO A 1 189 ? 6.258 2.258 5.785 1.00 80.44 189 PRO A N 1
ATOM 1533 C CA . PRO A 1 189 ? 5.637 3.450 6.342 1.00 80.44 189 PRO A CA 1
ATOM 1534 C C . PRO A 1 189 ? 6.434 4.058 7.518 1.00 80.44 189 PRO A C 1
ATOM 1536 O O . PRO A 1 189 ? 6.415 5.273 7.711 1.00 80.44 189 PRO A O 1
ATOM 1539 N N . GLU A 1 190 ? 7.201 3.262 8.261 1.00 82.06 190 GLU A N 1
ATOM 1540 C CA . GLU A 1 190 ? 8.012 3.703 9.405 1.00 82.06 190 GLU A CA 1
ATOM 1541 C C . GLU A 1 190 ? 9.264 4.504 9.012 1.00 82.06 190 GLU A C 1
ATOM 1543 O O . GLU A 1 190 ? 9.885 5.154 9.864 1.00 82.06 190 GLU A O 1
ATOM 1548 N N . TYR A 1 191 ? 9.646 4.474 7.735 1.00 84.38 191 TYR A N 1
ATOM 1549 C CA . TYR A 1 191 ? 10.917 5.006 7.268 1.00 84.38 191 TYR A CA 1
ATOM 1550 C C . TYR A 1 191 ? 10.741 6.098 6.219 1.00 84.38 191 TYR A C 1
ATOM 1552 O O . TYR A 1 191 ? 9.747 6.199 5.500 1.00 84.38 191 TYR A O 1
ATOM 1560 N N . THR A 1 192 ? 11.765 6.934 6.133 1.00 83.44 192 THR A N 1
ATOM 1561 C CA . THR A 1 192 ? 12.014 7.808 4.989 1.00 83.44 192 THR A CA 1
ATOM 1562 C C . THR A 1 192 ? 13.377 7.446 4.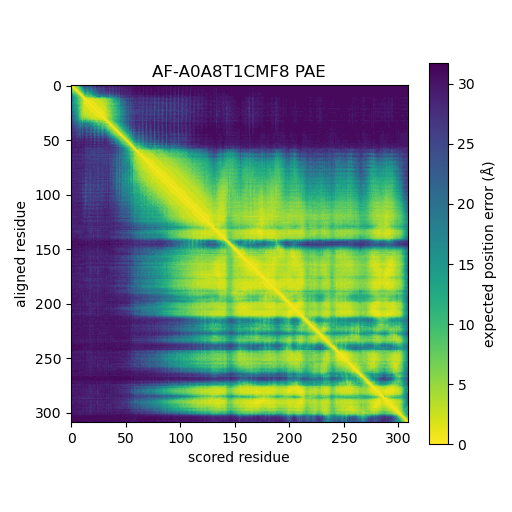435 1.00 83.44 192 THR A C 1
ATOM 1564 O O . THR A 1 192 ? 14.265 7.036 5.184 1.00 83.44 192 THR A O 1
ATOM 1567 N N . THR A 1 193 ? 13.552 7.566 3.126 1.00 84.12 193 THR A N 1
ATOM 1568 C CA . THR A 1 193 ? 14.816 7.199 2.498 1.00 84.12 193 THR A CA 1
ATOM 1569 C C . THR A 1 193 ? 15.311 8.279 1.558 1.00 84.12 193 THR A C 1
ATOM 1571 O O . THR A 1 193 ? 14.528 8.959 0.893 1.00 84.12 193 THR A O 1
ATOM 1574 N N . GLN A 1 194 ? 16.630 8.446 1.530 1.00 80.00 194 GLN A N 1
ATOM 1575 C CA . GLN A 1 194 ? 17.300 9.265 0.534 1.00 80.00 194 GLN A CA 1
ATOM 1576 C C . GLN A 1 194 ? 17.517 8.432 -0.728 1.00 80.00 194 GLN A C 1
ATOM 1578 O O . GLN A 1 194 ? 17.922 7.269 -0.669 1.00 80.00 194 GLN A O 1
ATOM 1583 N N . PHE A 1 195 ? 17.257 9.033 -1.883 1.00 78.50 195 PHE A N 1
ATOM 1584 C CA . PHE A 1 195 ? 17.456 8.393 -3.174 1.00 78.50 195 PHE A CA 1
ATOM 1585 C C . PHE A 1 195 ? 18.067 9.391 -4.160 1.00 78.50 195 PHE A C 1
ATOM 1587 O O . PHE A 1 195 ? 17.818 10.595 -4.082 1.00 78.50 195 PHE A O 1
ATOM 1594 N N . SER A 1 196 ? 18.871 8.885 -5.095 1.00 79.56 196 SER A N 1
ATOM 1595 C CA . SER A 1 196 ? 19.399 9.690 -6.198 1.00 79.56 196 SER A CA 1
ATOM 1596 C C . SER A 1 196 ? 18.337 9.843 -7.281 1.00 79.56 196 SER A C 1
ATOM 1598 O O . SER A 1 196 ? 17.849 8.854 -7.821 1.00 79.56 196 SER A O 1
ATOM 1600 N N . THR A 1 197 ? 17.998 11.075 -7.650 1.00 75.75 197 THR A N 1
ATOM 1601 C CA . THR A 1 197 ? 17.111 11.349 -8.792 1.00 75.75 197 THR A CA 1
ATOM 1602 C C . THR A 1 197 ? 17.781 11.070 -10.138 1.00 75.75 197 THR A C 1
ATOM 1604 O O . THR A 1 197 ? 17.081 10.887 -11.137 1.00 75.75 197 THR A O 1
ATOM 1607 N N . MET A 1 198 ? 19.114 10.988 -10.174 1.00 76.06 198 MET A N 1
ATOM 1608 C CA . MET A 1 198 ? 19.889 10.729 -11.392 1.00 76.06 198 MET A CA 1
ATOM 1609 C C . MET A 1 198 ? 19.874 9.250 -11.780 1.00 76.06 198 MET A C 1
ATOM 1611 O O . MET A 1 198 ? 19.925 8.914 -12.962 1.00 76.06 198 MET A O 1
ATOM 1615 N N . ASN A 1 199 ? 19.703 8.358 -10.803 1.00 79.44 199 ASN A N 1
ATOM 1616 C CA . ASN A 1 199 ? 19.752 6.925 -11.049 1.00 79.44 199 ASN A CA 1
ATOM 1617 C C . ASN A 1 199 ? 18.391 6.387 -11.483 1.00 79.44 199 ASN A C 1
ATOM 1619 O O . ASN A 1 199 ? 17.337 6.791 -10.996 1.00 79.44 199 ASN A O 1
ATOM 1623 N N . ASN A 1 200 ? 18.429 5.481 -12.453 1.00 83.81 200 ASN A N 1
ATOM 1624 C CA . ASN A 1 200 ? 17.267 4.732 -12.930 1.00 83.81 200 ASN A CA 1
ATOM 1625 C C . ASN A 1 200 ? 17.179 3.347 -12.278 1.00 83.81 200 ASN A C 1
ATOM 1627 O O . ASN A 1 200 ? 16.208 2.628 -12.478 1.00 83.81 200 ASN A O 1
ATOM 1631 N N . VAL A 1 201 ? 18.190 2.978 -11.494 1.00 87.06 201 VAL A N 1
ATOM 1632 C CA . VAL A 1 201 ? 18.246 1.736 -10.732 1.00 87.06 201 VAL A CA 1
ATOM 1633 C C . VAL A 1 201 ? 18.288 2.099 -9.254 1.00 87.06 201 VAL A C 1
ATOM 1635 O O . VAL A 1 201 ? 19.127 2.898 -8.833 1.00 87.06 201 VAL A O 1
ATOM 1638 N N . HIS A 1 202 ? 17.391 1.509 -8.471 1.00 88.88 202 HIS A N 1
ATOM 1639 C CA . HIS A 1 202 ? 17.358 1.645 -7.019 1.00 88.88 202 HIS A CA 1
ATOM 1640 C C . HIS A 1 202 ? 17.423 0.272 -6.368 1.00 88.88 202 HIS A C 1
ATOM 1642 O O . HIS A 1 202 ? 16.648 -0.619 -6.706 1.00 88.88 202 HIS A O 1
ATOM 1648 N N . VAL A 1 203 ? 18.347 0.109 -5.429 1.00 89.88 203 VAL A N 1
ATOM 1649 C CA . VAL A 1 203 ? 18.563 -1.150 -4.718 1.00 89.88 203 VAL A CA 1
ATOM 1650 C C . VAL A 1 203 ? 17.873 -1.078 -3.364 1.00 89.88 203 VAL A C 1
ATOM 1652 O O . VAL A 1 203 ? 18.085 -0.132 -2.606 1.00 89.88 203 VAL A O 1
ATOM 1655 N N . TRP A 1 204 ? 17.080 -2.098 -3.065 1.00 91.69 204 TRP A N 1
ATOM 1656 C CA . TRP A 1 204 ? 16.462 -2.344 -1.768 1.00 91.69 204 TRP A CA 1
ATOM 1657 C C . TRP A 1 204 ? 17.098 -3.576 -1.132 1.00 91.69 204 TRP A C 1
ATOM 1659 O O . TRP A 1 204 ? 17.775 -4.347 -1.813 1.00 91.69 204 TRP A O 1
ATOM 1669 N N . LYS A 1 205 ? 16.854 -3.814 0.159 1.00 91.19 205 LYS A N 1
ATOM 1670 C CA . LYS A 1 205 ? 17.423 -4.989 0.836 1.00 91.19 205 LYS A CA 1
ATOM 1671 C C . LYS A 1 205 ? 16.951 -6.310 0.218 1.00 91.19 205 LYS A C 1
ATOM 1673 O O . LYS A 1 205 ? 17.704 -7.277 0.197 1.00 91.19 205 LYS A O 1
ATOM 1678 N N . ASN A 1 206 ? 15.711 -6.352 -0.273 1.00 92.44 206 ASN A N 1
ATOM 1679 C CA . ASN A 1 206 ? 15.072 -7.561 -0.797 1.00 92.44 206 ASN A CA 1
ATOM 1680 C C . ASN A 1 206 ? 14.595 -7.454 -2.255 1.00 92.44 206 ASN A C 1
ATOM 1682 O O . ASN A 1 206 ? 13.898 -8.357 -2.704 1.00 92.44 206 ASN A O 1
ATOM 1686 N N . ALA A 1 207 ? 14.920 -6.385 -2.991 1.00 93.19 207 ALA A N 1
ATOM 1687 C CA . ALA A 1 207 ? 14.575 -6.246 -4.410 1.00 93.19 207 ALA A CA 1
ATOM 1688 C C . ALA A 1 207 ? 15.400 -5.157 -5.103 1.00 93.19 207 ALA A C 1
ATOM 1690 O O . ALA A 1 207 ? 16.045 -4.333 -4.462 1.00 93.19 207 ALA A O 1
ATOM 1691 N N . ILE A 1 208 ? 15.296 -5.089 -6.427 1.00 92.00 208 ILE A N 1
ATOM 1692 C CA . ILE A 1 208 ? 15.841 -3.990 -7.227 1.00 92.00 208 ILE A CA 1
ATOM 1693 C C . ILE A 1 208 ? 14.699 -3.330 -7.994 1.00 92.00 208 ILE A C 1
ATOM 1695 O O . ILE A 1 208 ? 13.801 -3.998 -8.488 1.00 92.00 208 ILE A O 1
ATOM 1699 N N . THR A 1 209 ? 14.698 -2.007 -8.082 1.00 92.88 209 THR A N 1
ATOM 1700 C CA . THR A 1 209 ? 13.724 -1.226 -8.846 1.00 92.88 209 THR A CA 1
ATOM 1701 C C . THR A 1 209 ? 14.388 -0.626 -10.068 1.00 92.88 209 THR A C 1
ATOM 1703 O O . THR A 1 209 ? 15.407 0.053 -9.955 1.00 92.88 209 THR A O 1
ATOM 1706 N N . LEU A 1 210 ? 13.780 -0.860 -11.225 1.00 91.06 210 LEU A N 1
ATOM 1707 C CA . LEU A 1 210 ? 14.198 -0.332 -12.507 1.00 91.06 210 LEU A CA 1
ATOM 1708 C C . LEU A 1 210 ? 13.170 0.685 -13.009 1.00 91.06 210 LEU A C 1
ATOM 1710 O O . LEU A 1 210 ? 12.010 0.353 -13.251 1.00 91.06 210 LEU A O 1
ATOM 1714 N N . LEU A 1 211 ? 13.617 1.925 -13.166 1.00 89.38 211 LEU A N 1
ATOM 1715 C CA . LEU A 1 211 ? 12.840 3.057 -13.651 1.00 89.38 211 LEU A CA 1
ATOM 1716 C C . LEU A 1 211 ? 13.236 3.341 -15.097 1.00 89.38 211 LEU A C 1
ATOM 1718 O O . LEU A 1 211 ? 14.359 3.756 -15.376 1.00 89.38 211 LEU A O 1
ATOM 1722 N N . VAL A 1 212 ? 12.312 3.134 -16.024 1.00 86.12 212 VAL A N 1
ATOM 1723 C CA . VAL A 1 212 ? 12.547 3.361 -17.451 1.00 86.12 212 VAL A CA 1
ATOM 1724 C C . VAL A 1 212 ? 11.676 4.517 -17.894 1.00 86.12 212 VAL A C 1
ATOM 1726 O O . VAL A 1 212 ? 10.463 4.499 -17.700 1.00 86.12 212 VAL A O 1
ATOM 1729 N N . SER A 1 213 ? 12.293 5.519 -18.503 1.00 81.81 213 SER A N 1
ATOM 1730 C CA . SER A 1 213 ? 11.590 6.677 -19.046 1.00 81.81 213 SER A CA 1
ATOM 1731 C C . SER A 1 213 ? 11.734 6.740 -20.556 1.00 81.81 213 SER A C 1
ATOM 1733 O O . SER A 1 213 ? 12.748 6.312 -21.102 1.00 81.81 213 SER A O 1
ATOM 1735 N N . GLU A 1 214 ? 10.738 7.305 -21.232 1.00 68.94 214 GLU A N 1
ATOM 1736 C CA . GLU A 1 214 ? 10.802 7.601 -22.667 1.00 68.94 214 GLU A CA 1
ATOM 1737 C C . GLU A 1 214 ? 11.929 8.583 -23.026 1.00 68.94 214 GLU A C 1
ATOM 1739 O O . GLU A 1 214 ? 12.404 8.583 -24.154 1.00 68.94 214 GLU A O 1
ATOM 1744 N N . GLU A 1 215 ? 12.411 9.368 -22.055 1.00 61.31 215 GLU A N 1
ATOM 1745 C CA . GLU A 1 215 ? 13.592 10.229 -22.211 1.00 61.31 215 GLU A CA 1
ATOM 1746 C C . GLU A 1 215 ? 14.926 9.460 -22.219 1.00 61.31 215 GLU A C 1
ATOM 1748 O O . GLU A 1 215 ? 15.984 10.070 -22.386 1.00 61.31 215 GLU A O 1
ATOM 1753 N N . CYS A 1 216 ? 14.918 8.136 -22.025 1.00 58.47 216 CYS A N 1
ATOM 1754 C CA . CYS A 1 216 ? 16.121 7.338 -22.238 1.00 58.47 216 CYS A CA 1
ATOM 1755 C C . CYS A 1 216 ? 16.546 7.428 -23.711 1.00 58.47 216 CYS A C 1
ATOM 1757 O O . CYS A 1 216 ? 15.706 7.500 -24.604 1.00 58.47 216 CYS A O 1
ATOM 1759 N N . ASP A 1 217 ? 17.857 7.363 -23.973 1.00 56.81 217 ASP A N 1
ATOM 1760 C CA . ASP A 1 217 ? 18.420 7.451 -25.334 1.00 56.81 217 ASP A CA 1
ATOM 1761 C C . ASP A 1 217 ? 17.768 6.463 -26.331 1.00 56.81 217 ASP A C 1
ATOM 1763 O O . ASP A 1 217 ? 17.818 6.667 -27.545 1.00 56.81 217 ASP A O 1
ATOM 1767 N N . VAL A 1 218 ? 17.174 5.380 -25.818 1.00 60.47 218 VAL A N 1
ATOM 1768 C CA . VAL A 1 218 ? 16.352 4.431 -26.564 1.00 60.47 218 VAL A CA 1
ATOM 1769 C C . VAL A 1 218 ? 14.933 4.469 -25.983 1.00 60.47 218 VAL A C 1
ATOM 1771 O O . VAL A 1 218 ? 14.774 4.198 -24.791 1.00 60.47 218 VAL A O 1
ATOM 1774 N N . PRO A 1 219 ? 13.896 4.767 -26.788 1.00 63.31 219 PRO A N 1
ATOM 1775 C CA . PRO A 1 219 ? 12.522 4.732 -26.306 1.00 63.31 219 PRO A CA 1
ATOM 1776 C C . PRO A 1 219 ? 12.157 3.302 -25.903 1.00 63.31 219 PRO A C 1
ATOM 1778 O O . PRO A 1 219 ? 12.497 2.347 -26.607 1.00 63.31 219 PRO A O 1
ATOM 1781 N N . TYR A 1 220 ? 11.423 3.141 -24.799 1.00 67.38 220 TYR A N 1
ATOM 1782 C CA . TYR A 1 220 ? 11.053 1.813 -24.295 1.00 67.38 220 TYR A CA 1
ATOM 1783 C C . TYR A 1 220 ? 10.224 1.001 -25.308 1.00 67.38 220 TYR A C 1
ATOM 1785 O O . TYR A 1 220 ? 10.205 -0.222 -25.236 1.00 67.38 220 TYR A O 1
ATOM 1793 N N . SER A 1 221 ? 9.597 1.648 -26.298 1.00 63.88 221 SER A N 1
ATOM 1794 C CA . SER A 1 221 ? 8.936 0.989 -27.435 1.00 63.88 221 SER A CA 1
ATOM 1795 C C . SER A 1 221 ? 9.880 0.138 -28.291 1.00 63.88 221 SER A C 1
ATOM 1797 O O . SER A 1 221 ? 9.427 -0.785 -28.955 1.00 63.88 221 SER A O 1
ATOM 1799 N N . ARG A 1 222 ? 11.187 0.425 -28.273 1.00 66.62 222 ARG A N 1
ATOM 1800 C CA . ARG A 1 222 ? 12.230 -0.396 -28.910 1.00 66.62 222 ARG A CA 1
ATOM 1801 C C . ARG A 1 222 ? 12.843 -1.425 -27.962 1.00 66.62 222 ARG A C 1
ATOM 1803 O O . ARG A 1 222 ? 13.478 -2.362 -28.427 1.00 66.62 222 ARG A O 1
ATOM 1810 N N . MET A 1 223 ? 12.676 -1.228 -26.657 1.00 70.44 223 MET A N 1
ATOM 1811 C CA . MET A 1 223 ? 13.160 -2.137 -25.615 1.00 70.44 223 MET A CA 1
ATOM 1812 C C . MET A 1 223 ? 12.168 -3.268 -25.348 1.00 70.44 223 MET A C 1
ATOM 1814 O O . MET A 1 223 ? 12.575 -4.361 -24.969 1.00 70.44 223 MET A O 1
ATOM 1818 N N . LEU A 1 224 ? 10.875 -2.994 -25.535 1.00 74.44 224 LEU A N 1
ATOM 1819 C CA . LEU A 1 224 ? 9.796 -3.955 -25.374 1.00 74.44 224 LEU A CA 1
ATOM 1820 C C . LEU A 1 224 ? 9.510 -4.661 -26.697 1.00 74.44 224 LEU A C 1
ATOM 1822 O O . LEU A 1 224 ? 9.096 -4.032 -27.668 1.00 74.44 224 LEU A O 1
ATOM 1826 N N . GLN A 1 225 ? 9.664 -5.979 -26.710 1.00 74.38 225 GLN A N 1
ATOM 1827 C CA . GLN A 1 225 ? 9.164 -6.830 -27.787 1.00 74.38 225 GLN A CA 1
ATOM 1828 C C . GLN A 1 225 ? 7.980 -7.622 -27.242 1.00 74.38 225 GLN A C 1
ATOM 1830 O O . GLN A 1 225 ? 8.101 -8.283 -26.215 1.00 74.38 225 GLN A O 1
ATOM 1835 N N . CYS A 1 226 ? 6.821 -7.519 -27.886 1.00 71.38 226 CYS A N 1
ATOM 1836 C CA . CYS A 1 226 ? 5.610 -8.212 -27.458 1.00 71.38 226 CYS A CA 1
ATOM 1837 C C . CYS A 1 226 ? 5.286 -9.329 -28.452 1.00 71.38 226 CYS A C 1
ATOM 1839 O O . CYS A 1 226 ? 4.976 -9.060 -29.611 1.00 71.38 226 CYS A O 1
ATOM 1841 N N . GLU A 1 227 ? 5.335 -10.575 -27.991 1.00 74.69 227 GLU A N 1
ATOM 1842 C CA . GLU A 1 227 ? 4.924 -11.752 -28.750 1.00 74.69 227 GLU A CA 1
ATOM 1843 C C . GLU A 1 227 ? 3.733 -12.406 -28.062 1.00 74.69 227 GLU A C 1
ATOM 1845 O O . GLU A 1 227 ? 3.929 -13.167 -27.126 1.00 74.69 227 GLU A O 1
ATOM 1850 N N . SER A 1 228 ? 2.511 -12.172 -28.554 1.00 69.56 228 SER A N 1
ATOM 1851 C CA . SER A 1 228 ? 1.232 -12.809 -28.159 1.00 69.56 228 SER A CA 1
ATOM 1852 C C . SER A 1 228 ? 0.914 -12.899 -26.647 1.00 69.56 228 SER A C 1
ATOM 1854 O O . SER A 1 228 ? -0.056 -12.304 -26.193 1.00 69.56 228 SER A O 1
ATOM 1856 N N . THR A 1 229 ? 1.705 -13.634 -25.866 1.00 70.19 229 THR A N 1
ATOM 1857 C CA . THR A 1 229 ? 1.607 -13.854 -24.413 1.00 70.19 229 THR A CA 1
ATOM 1858 C C . THR A 1 229 ? 2.886 -13.485 -23.644 1.00 70.19 229 THR A C 1
ATOM 1860 O O . THR A 1 229 ? 2.940 -13.636 -22.425 1.00 70.19 229 THR A O 1
ATOM 1863 N N . ARG A 1 230 ? 3.931 -13.026 -24.340 1.00 72.44 230 ARG A N 1
ATOM 1864 C CA . ARG A 1 230 ? 5.287 -12.822 -23.823 1.00 72.44 230 ARG A CA 1
ATOM 1865 C C . ARG A 1 230 ? 5.734 -11.394 -24.105 1.00 72.44 230 ARG A C 1
ATOM 1867 O O . ARG A 1 230 ? 5.481 -10.858 -25.181 1.00 72.44 230 ARG A O 1
ATOM 1874 N N . VAL A 1 231 ? 6.407 -10.789 -23.134 1.00 74.50 231 VAL A N 1
ATOM 1875 C CA . VAL A 1 231 ? 7.012 -9.465 -23.284 1.00 74.50 231 VAL A CA 1
ATOM 1876 C C . VAL A 1 231 ? 8.483 -9.583 -22.933 1.00 74.50 231 VAL A C 1
ATOM 1878 O O . VAL A 1 231 ? 8.830 -9.950 -21.812 1.00 74.50 231 VAL A O 1
ATOM 1881 N N . PHE A 1 232 ? 9.338 -9.277 -23.899 1.00 75.50 232 PHE A N 1
ATOM 1882 C CA . PHE A 1 232 ? 10.777 -9.207 -23.711 1.00 75.50 232 PHE A CA 1
ATOM 1883 C C . PHE A 1 232 ? 11.179 -7.766 -23.472 1.00 75.50 232 PHE A C 1
ATOM 1885 O O . PHE A 1 232 ? 10.590 -6.846 -24.039 1.00 75.50 232 PHE A O 1
ATOM 1892 N N . PHE A 1 233 ? 12.186 -7.584 -22.631 1.00 77.38 233 PHE A N 1
ATOM 1893 C CA . PHE A 1 233 ? 12.661 -6.275 -22.233 1.00 77.38 233 PHE A CA 1
ATOM 1894 C C . PHE A 1 233 ? 14.187 -6.246 -22.329 1.00 77.38 233 PHE A C 1
ATOM 1896 O O . PHE A 1 233 ? 14.876 -6.829 -21.492 1.00 77.38 233 PHE A O 1
ATOM 1903 N N . ASP A 1 234 ? 14.704 -5.597 -23.374 1.00 77.38 234 ASP A N 1
ATOM 1904 C CA . ASP A 1 234 ? 16.139 -5.380 -23.569 1.00 77.38 234 ASP A CA 1
ATOM 1905 C C . ASP A 1 234 ? 16.539 -4.011 -23.011 1.00 77.38 234 ASP A C 1
ATOM 1907 O O . ASP A 1 234 ? 16.075 -2.970 -23.483 1.00 77.38 234 ASP A O 1
ATOM 1911 N N . TRP A 1 235 ? 17.385 -4.003 -21.980 1.00 78.25 235 TRP A N 1
ATOM 1912 C CA . TRP A 1 235 ? 17.805 -2.789 -21.289 1.00 78.25 235 TRP A CA 1
ATOM 1913 C C . TRP A 1 235 ? 19.320 -2.646 -21.267 1.00 78.25 235 TRP A C 1
ATOM 1915 O O . TRP A 1 235 ? 20.047 -3.493 -20.750 1.00 78.25 235 TRP A O 1
ATOM 1925 N N . GLY A 1 236 ? 19.790 -1.521 -21.806 1.00 72.44 236 GLY A N 1
ATOM 1926 C CA . GLY A 1 236 ? 21.200 -1.160 -21.815 1.00 72.44 236 GLY A CA 1
ATOM 1927 C C . GLY A 1 236 ? 21.579 -0.297 -20.615 1.00 72.44 236 GLY A C 1
ATOM 1928 O O . GLY A 1 236 ? 21.136 0.847 -20.509 1.00 72.44 236 GLY A O 1
ATOM 1929 N N . ALA A 1 237 ? 22.476 -0.803 -19.769 1.00 65.19 237 ALA A N 1
ATOM 1930 C CA . ALA A 1 237 ? 23.153 -0.012 -18.745 1.00 65.19 237 ALA A CA 1
ATOM 1931 C C . ALA A 1 237 ? 24.188 0.916 -19.411 1.00 65.19 237 ALA A C 1
ATOM 1933 O O . ALA A 1 237 ? 25.329 0.521 -19.648 1.00 65.19 237 ALA A O 1
ATOM 1934 N N . ARG A 1 238 ? 23.802 2.145 -19.776 1.00 62.09 238 ARG A N 1
ATOM 1935 C CA . ARG A 1 238 ? 24.747 3.135 -20.324 1.00 62.09 238 ARG A CA 1
ATOM 1936 C C . ARG A 1 238 ? 25.358 3.973 -19.203 1.00 62.09 238 ARG A C 1
ATOM 1938 O O . ARG A 1 238 ? 24.688 4.819 -18.622 1.00 62.09 238 ARG A O 1
ATOM 1945 N N . THR A 1 239 ? 26.656 3.804 -18.977 1.00 54.47 239 THR A N 1
ATOM 1946 C CA . THR A 1 239 ? 27.444 4.470 -17.923 1.00 54.47 239 THR A CA 1
ATOM 1947 C C . THR A 1 239 ? 27.665 5.976 -18.114 1.00 54.47 239 THR A C 1
ATOM 1949 O O . THR A 1 239 ? 28.011 6.652 -17.156 1.00 54.47 239 THR A O 1
ATOM 1952 N N . GLN A 1 240 ? 27.478 6.540 -19.315 1.00 50.22 240 GLN A N 1
ATOM 1953 C CA . GLN A 1 240 ? 27.806 7.958 -19.568 1.00 50.22 240 GLN A CA 1
ATOM 1954 C C . GLN A 1 240 ? 26.762 8.966 -19.055 1.00 50.22 240 GLN A C 1
ATOM 1956 O O . GLN A 1 240 ? 27.108 10.118 -18.812 1.00 50.22 240 GLN A O 1
ATOM 1961 N N . ARG A 1 241 ? 25.492 8.561 -18.906 1.00 52.44 241 ARG A N 1
ATOM 1962 C CA . ARG A 1 241 ? 24.401 9.413 -18.375 1.00 52.44 241 ARG A CA 1
ATOM 1963 C C . ARG A 1 241 ? 23.710 8.826 -17.147 1.00 52.44 241 ARG A C 1
ATOM 1965 O O . ARG A 1 241 ? 22.962 9.533 -16.482 1.00 52.44 241 ARG A O 1
ATOM 1972 N N . GLN A 1 242 ? 23.929 7.543 -16.867 1.00 58.09 242 GLN A N 1
ATOM 1973 C CA . GLN A 1 242 ? 23.394 6.855 -15.701 1.00 58.09 242 GLN A CA 1
ATOM 1974 C C . GLN A 1 242 ? 24.575 6.473 -14.808 1.00 58.09 242 GLN A C 1
ATOM 1976 O O . GLN A 1 242 ? 25.431 5.691 -15.223 1.00 58.09 242 GLN A O 1
ATOM 1981 N N . GLU A 1 243 ? 24.618 7.001 -13.585 1.00 61.06 243 GLU A N 1
ATOM 1982 C CA . GLU A 1 243 ? 25.599 6.605 -12.567 1.00 61.06 243 GLU A CA 1
ATOM 1983 C C . GLU A 1 243 ? 25.200 5.249 -11.965 1.00 61.06 243 GLU A C 1
ATOM 1985 O O . GLU A 1 243 ? 24.825 5.127 -10.798 1.00 61.06 243 GLU A O 1
ATOM 1990 N N . ILE A 1 244 ? 25.225 4.201 -12.788 1.00 70.56 244 ILE A N 1
ATOM 1991 C CA . ILE A 1 244 ? 25.072 2.832 -12.299 1.00 70.56 244 ILE A CA 1
ATOM 1992 C C . ILE A 1 244 ? 26.451 2.378 -11.834 1.00 70.56 244 ILE A C 1
ATOM 1994 O O . ILE A 1 244 ? 27.383 2.270 -12.635 1.00 70.56 244 ILE A O 1
ATOM 1998 N N . SER A 1 245 ? 26.588 2.120 -10.534 1.00 76.06 245 SER A N 1
ATOM 1999 C CA . SER A 1 245 ? 27.838 1.609 -9.981 1.00 76.06 245 SER A CA 1
ATOM 2000 C C . SER A 1 245 ? 28.113 0.187 -10.480 1.00 76.06 245 SER A C 1
ATOM 2002 O O . SER A 1 245 ? 27.195 -0.577 -10.788 1.00 76.06 245 SER A O 1
ATOM 2004 N N . SER A 1 246 ? 29.390 -0.198 -10.519 1.00 77.31 246 SER A N 1
ATOM 2005 C CA . SER A 1 246 ? 29.790 -1.577 -10.840 1.00 77.31 246 SER A CA 1
ATOM 2006 C C . SER A 1 246 ? 29.087 -2.597 -9.931 1.00 77.31 246 SER A C 1
ATOM 2008 O O . SER A 1 246 ? 28.640 -3.643 -10.394 1.00 77.31 246 SER A O 1
ATOM 2010 N N . GLU A 1 247 ? 28.905 -2.252 -8.654 1.00 80.81 247 GLU A N 1
ATOM 2011 C CA . GLU A 1 247 ? 28.194 -3.072 -7.668 1.00 80.81 247 GLU A CA 1
ATOM 2012 C C . GLU A 1 247 ? 26.717 -3.270 -8.034 1.00 80.81 247 GLU A C 1
ATOM 2014 O O . GLU A 1 247 ? 26.210 -4.385 -7.955 1.00 80.81 247 GLU A O 1
ATOM 2019 N N . MET A 1 248 ? 26.025 -2.223 -8.502 1.00 80.06 248 MET A N 1
ATOM 2020 C CA . MET A 1 248 ? 24.636 -2.336 -8.965 1.00 80.06 248 MET A CA 1
ATOM 2021 C C . MET A 1 248 ? 24.523 -3.231 -10.202 1.00 80.06 248 MET A C 1
ATOM 2023 O O . MET A 1 248 ? 23.590 -4.026 -10.301 1.00 80.06 248 MET A O 1
ATOM 2027 N N . VAL A 1 249 ? 25.477 -3.138 -11.136 1.00 80.88 249 VAL A N 1
ATOM 2028 C CA . VAL A 1 249 ? 25.522 -4.030 -12.307 1.00 80.88 249 VAL A CA 1
ATOM 2029 C C . VAL A 1 249 ? 25.738 -5.479 -11.875 1.00 80.88 249 VAL A C 1
ATOM 2031 O O . VAL A 1 249 ? 25.062 -6.365 -12.389 1.00 80.88 249 VAL A O 1
ATOM 2034 N N . GLN A 1 250 ? 26.643 -5.729 -10.926 1.00 80.81 250 GLN A N 1
ATOM 2035 C CA . GLN A 1 250 ? 26.867 -7.069 -10.379 1.00 80.81 250 GLN A CA 1
ATOM 2036 C C . GLN A 1 250 ? 25.612 -7.607 -9.686 1.00 80.81 250 GLN A C 1
ATOM 2038 O O . GLN A 1 250 ? 25.208 -8.735 -9.951 1.00 80.81 250 GLN A O 1
ATOM 2043 N N . GLN A 1 251 ? 24.939 -6.799 -8.866 1.00 82.69 251 GLN A N 1
ATOM 2044 C CA . GLN A 1 251 ? 23.690 -7.206 -8.220 1.00 82.69 251 GLN A CA 1
ATOM 2045 C C . GLN A 1 251 ? 22.599 -7.545 -9.237 1.00 82.69 251 GLN A C 1
ATOM 2047 O O . GLN A 1 251 ? 21.925 -8.557 -9.075 1.00 82.69 251 GLN A O 1
ATOM 2052 N N . LEU A 1 252 ? 22.471 -6.763 -10.316 1.00 83.19 252 LEU A N 1
ATOM 2053 C CA . LEU A 1 252 ? 21.525 -7.029 -11.406 1.00 83.19 252 LEU A CA 1
ATOM 2054 C C . LEU A 1 252 ? 21.784 -8.360 -12.133 1.00 83.19 252 LEU A C 1
ATOM 2056 O O . LEU A 1 252 ? 20.840 -8.939 -12.662 1.00 83.19 252 LEU A O 1
ATOM 2060 N N . ARG A 1 253 ? 23.024 -8.863 -12.157 1.00 82.25 253 ARG A N 1
ATOM 2061 C CA . ARG A 1 253 ? 23.359 -10.175 -12.749 1.00 82.25 253 ARG A CA 1
ATOM 2062 C C . ARG A 1 253 ? 22.981 -11.357 -11.859 1.00 82.25 253 ARG A C 1
ATOM 2064 O O . ARG A 1 253 ? 22.746 -12.446 -12.371 1.00 82.25 253 ARG A O 1
ATOM 2071 N N . HIS A 1 254 ? 22.870 -11.127 -10.553 1.00 83.25 254 HIS A N 1
ATOM 2072 C CA . HIS A 1 254 ? 22.520 -12.142 -9.561 1.00 83.25 254 HIS A CA 1
ATOM 2073 C C . HIS A 1 254 ? 21.030 -12.123 -9.193 1.00 83.25 254 HIS A C 1
ATOM 2075 O O . HIS A 1 254 ? 20.655 -12.698 -8.180 1.00 83.25 254 HIS A O 1
ATOM 2081 N N . VAL A 1 255 ? 20.147 -11.444 -9.923 1.00 86.69 255 VAL A N 1
ATOM 2082 C CA . VAL A 1 255 ? 18.714 -11.375 -9.563 1.00 86.69 255 VAL A CA 1
ATOM 2083 C C . VAL A 1 255 ? 17.953 -12.655 -9.926 1.00 86.69 255 VAL A C 1
ATOM 2085 O O . VAL A 1 255 ? 18.485 -13.575 -10.548 1.00 86.69 255 VAL A O 1
ATOM 2088 N N . GLN A 1 256 ? 16.676 -12.695 -9.546 1.00 86.06 256 GLN A N 1
ATOM 2089 C CA . GLN A 1 256 ? 15.762 -13.785 -9.851 1.00 86.06 256 GLN A CA 1
ATOM 2090 C C . GLN A 1 256 ? 15.744 -14.079 -11.355 1.00 86.06 256 GLN A C 1
ATOM 2092 O O . GLN A 1 256 ? 15.467 -13.202 -12.178 1.00 86.06 256 GLN A O 1
ATOM 2097 N N . LYS A 1 257 ? 15.987 -15.345 -11.704 1.00 84.50 257 LYS A N 1
ATOM 2098 C CA . LYS A 1 257 ? 15.911 -15.815 -13.087 1.00 84.50 257 LYS A CA 1
ATOM 2099 C C . LYS A 1 257 ? 14.501 -15.740 -13.650 1.00 84.50 257 LYS A C 1
ATOM 2101 O O . LYS A 1 257 ? 13.523 -16.064 -12.977 1.00 84.50 257 LYS A O 1
ATOM 2106 N N . GLY A 1 258 ? 14.428 -15.338 -14.912 1.00 81.50 258 GLY A N 1
ATOM 2107 C CA . GLY A 1 258 ? 13.233 -15.467 -15.731 1.00 81.50 258 GLY A CA 1
ATOM 2108 C C . GLY A 1 258 ? 13.065 -16.878 -16.283 1.00 81.50 258 GLY A C 1
ATOM 2109 O O . GLY A 1 258 ? 13.864 -17.776 -16.027 1.00 81.50 258 GLY A O 1
ATOM 2110 N N . ASN A 1 259 ? 12.006 -17.065 -17.065 1.00 81.50 259 ASN A N 1
ATOM 2111 C CA . ASN A 1 259 ? 11.802 -18.304 -17.801 1.00 81.50 259 ASN A CA 1
ATOM 2112 C C . ASN A 1 259 ? 12.794 -18.374 -18.977 1.00 81.50 259 ASN A C 1
ATOM 2114 O O . ASN A 1 259 ? 12.693 -17.576 -19.905 1.00 81.50 259 ASN A O 1
ATOM 2118 N N . GLU A 1 260 ? 13.725 -19.331 -18.943 1.00 77.25 260 GLU A N 1
ATOM 2119 C CA . GLU A 1 260 ? 14.772 -19.527 -19.962 1.00 77.25 260 GLU A CA 1
ATOM 2120 C C . GLU A 1 260 ? 14.196 -19.773 -21.374 1.00 77.25 260 GLU A C 1
ATOM 2122 O O . GLU A 1 260 ? 14.838 -19.433 -22.363 1.00 77.25 260 GLU A O 1
ATOM 2127 N N . GLU A 1 261 ? 12.954 -20.261 -21.503 1.00 74.56 261 GLU A N 1
ATOM 2128 C CA . GLU A 1 261 ? 12.259 -20.381 -22.800 1.00 74.56 261 GLU A CA 1
ATOM 2129 C C . GLU A 1 261 ? 11.974 -19.028 -23.477 1.00 74.56 261 GLU A C 1
ATOM 2131 O O . GLU A 1 261 ? 11.578 -18.980 -24.642 1.00 74.56 261 GLU A O 1
ATOM 2136 N N . LEU A 1 262 ? 12.106 -17.928 -22.733 1.00 72.69 262 LEU A N 1
ATOM 2137 C CA . LEU A 1 262 ? 11.930 -16.555 -23.209 1.00 72.69 262 LEU A CA 1
ATOM 2138 C C . LEU A 1 262 ? 13.258 -15.917 -23.633 1.00 72.69 262 LEU A C 1
ATOM 2140 O O . LEU A 1 262 ? 13.352 -14.703 -23.803 1.00 72.69 262 LEU A O 1
ATOM 2144 N N . ARG A 1 263 ? 14.327 -16.696 -23.755 1.00 70.50 263 ARG A N 1
ATOM 2145 C CA . ARG A 1 263 ? 15.627 -16.161 -24.129 1.00 70.50 263 ARG A CA 1
ATOM 2146 C C . ARG A 1 263 ? 15.641 -15.774 -25.612 1.00 70.50 263 ARG A C 1
ATOM 2148 O O . ARG A 1 263 ? 15.467 -16.611 -26.486 1.00 70.50 263 ARG A O 1
ATOM 2155 N N . LEU A 1 264 ? 15.893 -14.492 -25.888 1.00 65.75 264 LEU A N 1
ATOM 2156 C CA . LEU A 1 264 ? 15.883 -13.925 -27.247 1.00 65.75 264 LEU A CA 1
ATOM 2157 C C . LEU A 1 264 ? 17.038 -14.402 -28.149 1.00 65.75 264 LEU A C 1
ATOM 2159 O O . LEU A 1 264 ? 16.962 -14.255 -29.364 1.00 65.75 264 LEU A O 1
ATOM 2163 N N . ASN A 1 265 ? 18.154 -14.869 -27.578 1.00 64.75 265 ASN A N 1
ATOM 2164 C CA . ASN A 1 265 ? 19.347 -15.267 -28.334 1.00 64.75 265 ASN A CA 1
ATOM 2165 C C . ASN A 1 265 ? 20.258 -16.179 -27.494 1.00 64.75 265 ASN A C 1
ATOM 2167 O O . ASN A 1 265 ? 20.371 -16.004 -26.285 1.00 64.75 265 ASN A O 1
ATOM 2171 N N . ASP A 1 266 ? 21.001 -17.094 -28.104 1.00 63.19 266 ASP A N 1
ATOM 2172 C CA . ASP A 1 266 ? 21.978 -17.918 -27.379 1.00 63.19 266 ASP A CA 1
ATOM 2173 C C . ASP A 1 266 ? 23.225 -17.122 -26.960 1.00 63.19 266 ASP A C 1
ATOM 2175 O O . ASP A 1 266 ? 23.944 -17.525 -26.050 1.00 63.19 266 ASP A O 1
ATOM 2179 N N . SER A 1 267 ? 23.424 -15.925 -27.521 1.00 57.22 267 SER A N 1
ATOM 2180 C CA . SER A 1 267 ? 24.585 -15.056 -27.282 1.00 57.22 267 SER A CA 1
ATOM 2181 C C . SER A 1 267 ? 24.656 -14.369 -25.903 1.00 57.22 267 SER A C 1
ATOM 2183 O O . SER A 1 267 ? 25.520 -13.513 -25.706 1.00 57.22 267 SER A O 1
ATOM 2185 N N . TYR A 1 268 ? 23.734 -14.636 -24.969 1.00 60.97 268 TYR A N 1
ATOM 2186 C CA . TYR A 1 268 ? 23.821 -14.099 -23.602 1.00 60.97 268 TYR A CA 1
ATOM 2187 C C . TYR A 1 268 ? 24.827 -14.927 -22.780 1.00 60.97 268 TYR A C 1
ATOM 2189 O O . TYR A 1 268 ? 24.605 -16.099 -22.475 1.00 60.97 268 TYR A O 1
ATOM 2197 N N . TYR A 1 269 ? 25.967 -14.336 -22.434 1.00 57.66 269 TYR A N 1
ATOM 2198 C CA . TYR A 1 269 ? 27.025 -15.033 -21.699 1.00 57.66 269 TYR A CA 1
ATOM 2199 C C . TYR A 1 269 ? 26.836 -14.897 -20.184 1.00 57.66 269 TYR A C 1
ATOM 2201 O O . TYR A 1 269 ? 26.416 -13.853 -19.700 1.00 57.66 269 TYR A O 1
ATO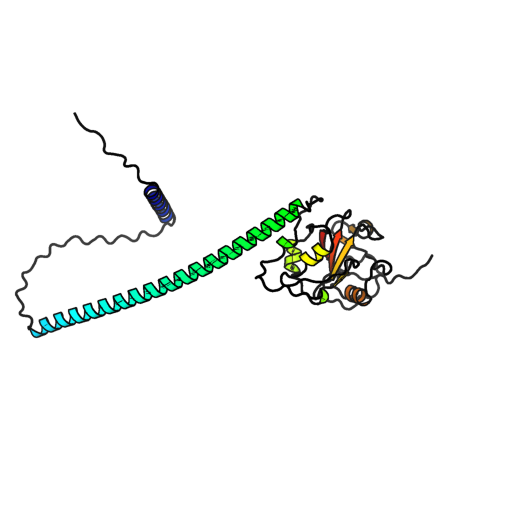M 2209 N N . ALA A 1 270 ? 27.204 -15.964 -19.466 1.00 55.59 270 ALA A N 1
ATOM 2210 C CA . ALA A 1 270 ? 27.302 -16.082 -18.010 1.00 55.59 270 ALA A CA 1
ATOM 2211 C C . ALA A 1 270 ? 25.998 -15.822 -17.230 1.00 55.59 270 ALA A C 1
ATOM 2213 O O . ALA A 1 270 ? 25.706 -14.714 -16.791 1.00 55.59 270 ALA A O 1
ATOM 2214 N N . SER A 1 271 ? 25.251 -16.899 -16.977 1.00 54.84 271 SER A N 1
ATOM 2215 C CA . SER A 1 271 ? 24.384 -16.941 -15.802 1.00 54.84 271 SER A CA 1
ATOM 2216 C C . SER A 1 271 ? 25.281 -17.094 -14.577 1.00 54.84 271 SER A C 1
ATOM 2218 O O . SER A 1 271 ? 2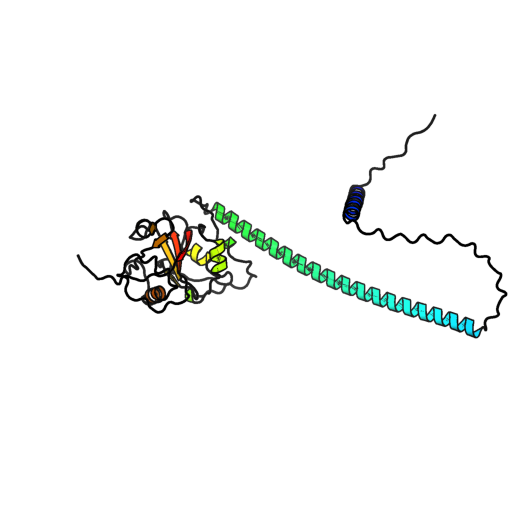5.844 -18.165 -14.364 1.00 54.84 271 SER A O 1
ATOM 2220 N N . GLU A 1 272 ? 25.407 -16.038 -13.784 1.00 66.19 272 GLU A N 1
ATOM 2221 C CA . GLU A 1 272 ? 25.913 -16.141 -12.412 1.00 66.19 272 GLU A CA 1
ATOM 2222 C C . GLU A 1 272 ? 24.880 -16.906 -11.551 1.00 66.19 272 GLU A C 1
ATOM 2224 O O . GLU A 1 272 ? 23.760 -17.184 -12.011 1.00 66.19 272 GLU A O 1
ATOM 2229 N N . GLU A 1 273 ? 25.258 -17.336 -10.341 1.00 70.38 273 GLU A N 1
ATOM 2230 C CA . GLU A 1 273 ? 24.324 -18.042 -9.456 1.00 70.38 273 GLU A CA 1
ATOM 2231 C C . GLU A 1 273 ? 23.152 -17.114 -9.099 1.00 70.38 273 GLU A C 1
ATOM 2233 O O . GLU A 1 273 ? 23.364 -16.014 -8.580 1.00 70.38 273 GLU A O 1
ATOM 2238 N N . PRO A 1 274 ? 21.904 -17.511 -9.396 1.00 75.56 274 PRO A N 1
ATOM 2239 C CA . PRO A 1 274 ? 20.771 -16.625 -9.217 1.00 75.56 274 PRO A CA 1
ATOM 2240 C C . PRO A 1 274 ? 20.409 -16.490 -7.740 1.00 75.56 274 PRO A C 1
ATOM 2242 O O . PRO A 1 274 ? 20.247 -17.481 -7.027 1.00 75.56 274 PRO A O 1
ATOM 2245 N N . SER A 1 275 ? 20.204 -15.257 -7.289 1.00 79.69 275 SER A N 1
ATOM 2246 C CA . SER A 1 275 ? 19.553 -14.970 -6.012 1.00 79.69 275 SER A CA 1
ATOM 2247 C C . SER A 1 275 ? 18.033 -14.937 -6.177 1.00 79.69 275 SER A C 1
ATOM 2249 O O . SER A 1 275 ? 17.494 -14.815 -7.277 1.00 79.69 275 SER A O 1
ATOM 2251 N N . ALA A 1 276 ? 17.317 -14.987 -5.056 1.00 84.38 276 ALA A N 1
ATOM 2252 C CA . ALA A 1 276 ? 15.864 -14.837 -5.026 1.00 84.38 276 ALA A CA 1
ATOM 2253 C C . ALA A 1 276 ? 15.388 -13.373 -5.167 1.00 84.38 276 ALA A C 1
ATOM 2255 O O . ALA A 1 276 ? 14.199 -13.106 -5.017 1.00 84.38 276 ALA A O 1
ATOM 2256 N N . THR A 1 277 ? 16.291 -12.419 -5.421 1.00 89.50 277 THR A N 1
ATOM 2257 C CA . THR A 1 277 ? 15.988 -10.979 -5.433 1.00 89.50 277 THR A CA 1
ATOM 2258 C C . THR A 1 277 ? 15.228 -10.595 -6.707 1.00 89.50 277 THR A C 1
ATOM 2260 O O . THR A 1 277 ? 15.808 -10.682 -7.787 1.00 89.50 277 THR A O 1
ATOM 2263 N N . PRO A 1 278 ? 13.961 -10.148 -6.647 1.00 92.44 278 PRO A N 1
ATOM 2264 C CA . PRO A 1 278 ? 13.210 -9.761 -7.834 1.00 92.44 278 PRO A CA 1
ATOM 2265 C C . PRO A 1 278 ? 13.598 -8.366 -8.335 1.00 92.44 278 PRO A C 1
ATOM 2267 O O . PRO A 1 278 ? 14.009 -7.493 -7.564 1.00 92.44 278 PRO A O 1
ATOM 2270 N N . VAL A 1 279 ? 13.369 -8.130 -9.629 1.00 92.56 279 VAL A N 1
ATOM 2271 C CA . VAL A 1 279 ? 13.461 -6.798 -10.239 1.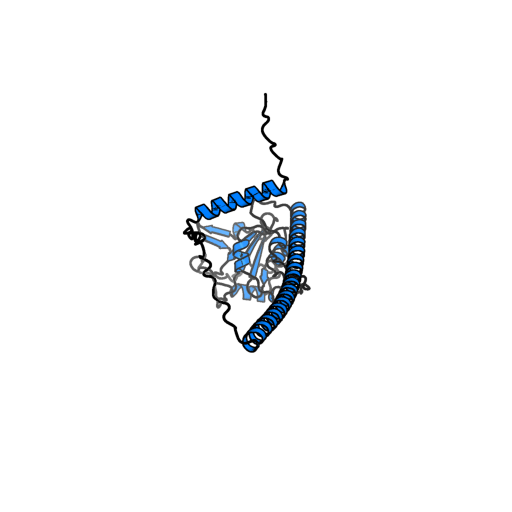00 92.56 279 VAL A CA 1
ATOM 2272 C C . VAL A 1 279 ? 12.059 -6.262 -10.509 1.00 92.56 279 VAL A C 1
ATOM 2274 O O . VAL A 1 279 ? 11.241 -6.921 -11.143 1.00 92.56 279 VAL A O 1
ATOM 2277 N N . LEU A 1 280 ? 11.772 -5.059 -10.024 1.00 94.62 280 LEU A N 1
ATOM 2278 C CA . LEU A 1 280 ? 10.514 -4.346 -10.204 1.00 94.62 280 LEU A CA 1
ATOM 2279 C C . LEU A 1 280 ? 10.645 -3.369 -11.370 1.00 94.62 280 LEU A C 1
ATOM 2281 O O . LEU A 1 280 ? 11.503 -2.490 -11.329 1.00 94.62 280 LEU A O 1
ATOM 2285 N N . LEU A 1 281 ? 9.790 -3.498 -12.382 1.00 92.94 281 LEU A N 1
ATOM 2286 C CA . LEU A 1 281 ? 9.804 -2.616 -13.547 1.00 92.94 281 LEU A CA 1
ATOM 2287 C C . LEU A 1 281 ? 8.776 -1.492 -13.395 1.00 92.94 281 LEU A C 1
ATOM 2289 O O . LEU A 1 281 ? 7.590 -1.753 -13.177 1.00 92.94 281 LEU A O 1
ATOM 2293 N N . PHE A 1 282 ? 9.225 -0.253 -13.582 1.00 93.31 282 PHE A N 1
ATOM 2294 C CA . PHE A 1 282 ? 8.367 0.918 -13.705 1.00 93.31 282 PHE A CA 1
ATOM 2295 C C . PHE A 1 282 ? 8.636 1.630 -15.025 1.00 93.31 282 PHE A C 1
ATOM 2297 O O . PHE A 1 282 ? 9.780 1.974 -15.328 1.00 93.31 282 PHE A O 1
ATOM 2304 N N . LEU A 1 283 ? 7.576 1.892 -15.783 1.00 91.00 283 LEU A N 1
ATOM 2305 C CA . LEU A 1 283 ? 7.649 2.611 -17.051 1.00 91.00 283 LEU A CA 1
ATOM 2306 C C . LEU A 1 283 ? 7.044 4.004 -16.907 1.00 91.00 283 LEU A C 1
ATOM 2308 O O . LEU A 1 283 ? 5.965 4.165 -16.342 1.00 91.00 283 LEU A O 1
ATOM 2312 N N . GLN A 1 284 ? 7.719 5.006 -17.455 1.00 89.06 284 GLN A N 1
ATOM 2313 C CA . GLN A 1 284 ? 7.208 6.363 -17.577 1.00 89.06 284 GLN A CA 1
ATOM 2314 C C . GLN A 1 284 ? 6.881 6.658 -19.043 1.00 89.06 284 GLN A C 1
ATOM 2316 O O . GLN A 1 284 ? 7.782 6.775 -19.875 1.00 89.06 284 GLN A O 1
ATOM 2321 N N . HIS A 1 285 ? 5.591 6.811 -19.343 1.00 81.19 285 HIS A N 1
ATOM 2322 C CA . HIS A 1 285 ? 5.102 7.179 -20.674 1.00 81.19 285 HIS A CA 1
ATOM 2323 C C . HIS A 1 285 ? 4.946 8.700 -20.804 1.00 81.19 285 HIS A C 1
ATOM 2325 O O . HIS A 1 285 ? 4.362 9.323 -19.917 1.00 81.19 285 HIS A O 1
ATOM 2331 N N . ALA A 1 286 ? 5.446 9.301 -21.889 1.00 78.06 286 ALA A N 1
ATOM 2332 C CA . ALA A 1 286 ? 5.240 10.703 -22.267 1.00 78.06 286 ALA A CA 1
ATOM 2333 C C . ALA A 1 286 ? 5.557 11.732 -21.158 1.00 78.06 286 ALA A C 1
ATOM 2335 O O . ALA A 1 286 ? 4.853 12.729 -20.996 1.00 78.06 286 ALA A O 1
ATOM 2336 N N . LYS A 1 287 ? 6.606 11.481 -20.357 1.00 80.12 287 LYS A N 1
ATOM 2337 C CA . LYS A 1 287 ? 6.963 12.263 -19.147 1.00 80.12 287 LYS A CA 1
ATOM 2338 C C . LYS A 1 287 ? 5.850 12.333 -18.083 1.00 80.12 287 LYS A C 1
ATOM 2340 O O . LYS A 1 287 ? 5.888 13.188 -17.200 1.00 80.12 287 LYS A O 1
ATOM 2345 N N . GLY A 1 288 ? 4.869 11.439 -18.157 1.00 86.38 288 GLY A N 1
ATOM 2346 C CA . GLY A 1 288 ? 3.762 11.302 -17.218 1.00 86.38 288 GLY A CA 1
ATOM 2347 C C . GLY A 1 288 ? 4.141 10.525 -15.951 1.00 86.38 288 GLY A C 1
ATOM 2348 O O . GLY A 1 288 ? 5.322 10.448 -15.602 1.00 86.38 288 GLY A O 1
ATOM 2349 N N . PRO A 1 289 ? 3.158 9.972 -15.220 1.00 91.06 289 PRO A N 1
ATOM 2350 C CA . PRO A 1 289 ? 3.413 9.172 -14.025 1.00 91.06 289 PRO A CA 1
ATOM 2351 C C . PRO A 1 289 ? 4.118 7.851 -14.347 1.00 91.06 289 PRO A C 1
ATOM 2353 O O . PRO A 1 289 ? 4.040 7.335 -15.462 1.00 91.06 289 PRO A O 1
ATOM 2356 N N . TYR A 1 290 ? 4.796 7.294 -13.343 1.00 93.06 290 TYR A N 1
ATOM 2357 C CA . TYR A 1 290 ? 5.354 5.948 -13.441 1.00 93.06 290 TYR A CA 1
ATOM 2358 C C . TYR A 1 290 ? 4.242 4.916 -13.269 1.00 93.06 290 TYR A C 1
ATOM 2360 O O . TYR A 1 290 ? 3.445 5.005 -12.337 1.00 93.06 290 TYR A O 1
ATOM 2368 N N . ILE A 1 291 ? 4.222 3.918 -14.142 1.00 93.50 291 ILE A N 1
ATOM 2369 C CA . ILE A 1 291 ? 3.298 2.787 -14.103 1.00 93.50 291 ILE A CA 1
ATOM 2370 C C . ILE A 1 291 ? 4.078 1.571 -13.624 1.00 93.50 291 ILE A C 1
ATOM 2372 O O . ILE A 1 291 ? 5.145 1.272 -14.163 1.00 93.50 291 ILE A O 1
ATOM 2376 N N . TYR A 1 292 ? 3.562 0.868 -12.618 1.00 95.25 292 TYR A N 1
ATOM 2377 C CA . TYR A 1 292 ? 4.183 -0.370 -12.158 1.00 95.25 292 TYR A CA 1
ATOM 2378 C C . TYR A 1 292 ? 3.811 -1.538 -13.079 1.00 95.25 292 TYR A C 1
ATOM 2380 O O . TYR A 1 292 ? 2.644 -1.916 -13.191 1.00 95.25 292 TYR A O 1
ATOM 2388 N N . CYS A 1 293 ? 4.813 -2.135 -13.722 1.00 91.62 293 CYS A N 1
ATOM 2389 C CA . CYS A 1 293 ? 4.638 -3.184 -14.730 1.00 91.62 293 CYS A CA 1
ATOM 2390 C C . CYS A 1 293 ? 4.853 -4.601 -14.187 1.00 91.62 293 CYS A C 1
ATOM 2392 O O . CYS A 1 293 ? 4.702 -5.568 -14.928 1.00 91.62 293 CYS A O 1
ATOM 2394 N N . GLY A 1 294 ? 5.180 -4.741 -12.902 1.00 92.69 294 GLY A N 1
ATOM 2395 C CA . GLY A 1 294 ? 5.344 -6.040 -12.261 1.00 92.69 294 GLY A CA 1
ATOM 2396 C C . GLY A 1 294 ? 6.797 -6.424 -12.000 1.00 92.69 294 GLY A C 1
ATOM 2397 O O . GLY A 1 294 ? 7.698 -5.582 -11.951 1.00 92.69 294 GLY A O 1
ATOM 2398 N N . ARG A 1 295 ? 6.991 -7.721 -11.754 1.00 92.19 295 ARG A N 1
ATOM 2399 C CA . ARG A 1 295 ? 8.298 -8.337 -11.519 1.00 92.19 295 ARG A CA 1
ATOM 2400 C C . ARG A 1 295 ? 8.831 -8.868 -12.843 1.00 92.19 295 ARG A C 1
ATOM 2402 O O . ARG A 1 295 ? 8.093 -9.541 -13.558 1.00 92.19 295 ARG A O 1
ATOM 2409 N N . ILE A 1 296 ? 10.092 -8.590 -13.143 1.00 88.88 296 ILE A N 1
ATOM 2410 C CA . ILE A 1 296 ? 10.784 -9.131 -14.313 1.00 88.88 296 ILE A CA 1
ATOM 2411 C C . ILE A 1 296 ? 11.858 -10.118 -13.868 1.00 88.88 296 ILE A C 1
ATOM 2413 O O . ILE A 1 296 ? 12.468 -9.958 -12.809 1.00 88.88 296 ILE A O 1
ATOM 2417 N N . GLY A 1 297 ? 12.055 -11.151 -14.681 1.00 86.44 297 GLY A N 1
ATOM 2418 C CA . GLY A 1 297 ? 13.076 -12.165 -14.463 1.00 86.44 297 GLY A CA 1
ATOM 2419 C C . GLY A 1 297 ? 14.270 -11.946 -15.381 1.00 86.44 297 GLY A C 1
ATOM 2420 O O . GLY A 1 297 ? 14.117 -11.572 -16.543 1.00 86.44 297 GLY A O 1
ATOM 2421 N N . TYR A 1 298 ? 15.461 -12.186 -14.854 1.00 86.00 298 TYR A N 1
ATOM 2422 C CA . TYR A 1 298 ? 16.704 -12.029 -15.587 1.00 86.00 298 TYR A CA 1
ATOM 2423 C C . TYR A 1 298 ? 16.997 -13.233 -16.480 1.00 86.00 298 TYR A C 1
ATOM 2425 O O . TYR A 1 298 ? 16.900 -14.377 -16.039 1.00 86.00 298 TYR A O 1
ATOM 2433 N N . LEU A 1 299 ? 17.355 -12.963 -17.736 1.00 80.31 299 LEU A N 1
ATOM 2434 C CA . LEU A 1 299 ? 17.640 -13.981 -18.759 1.00 80.31 299 LEU A CA 1
ATOM 2435 C C . LEU A 1 299 ? 19.102 -13.970 -19.227 1.00 80.31 299 LEU A C 1
ATOM 2437 O O . LEU A 1 299 ? 19.498 -14.786 -20.056 1.00 80.31 299 LEU A O 1
ATOM 2441 N N . GLY A 1 300 ? 19.911 -13.046 -18.707 1.00 77.56 300 GLY A N 1
ATOM 2442 C CA . GLY A 1 300 ? 21.311 -12.883 -19.075 1.00 77.56 300 GLY A CA 1
ATOM 2443 C C . GLY A 1 300 ? 21.633 -11.477 -19.563 1.00 77.56 300 GLY A C 1
ATOM 2444 O O . GLY A 1 300 ? 20.787 -10.585 -19.614 1.00 77.56 300 GLY A O 1
ATOM 2445 N N . TYR A 1 301 ? 22.896 -11.275 -19.920 1.00 77.62 301 TYR A N 1
ATOM 2446 C CA . TYR A 1 301 ? 23.398 -10.014 -20.448 1.00 77.62 301 TYR A CA 1
ATOM 2447 C C . TYR A 1 301 ? 24.268 -10.262 -21.674 1.00 77.62 301 TYR A C 1
ATOM 2449 O O . TYR A 1 301 ? 24.838 -11.338 -21.864 1.00 77.62 301 TYR A O 1
ATOM 2457 N N . ARG A 1 302 ? 24.359 -9.249 -22.531 1.00 73.44 302 ARG A N 1
ATOM 2458 C CA . ARG A 1 302 ? 25.394 -9.195 -23.556 1.00 73.44 302 ARG A CA 1
ATOM 2459 C C . ARG A 1 302 ? 26.481 -8.290 -23.007 1.00 73.44 302 ARG A C 1
ATOM 2461 O O . ARG A 1 302 ? 26.250 -7.099 -22.807 1.00 73.44 302 ARG A O 1
ATOM 2468 N N . ALA A 1 303 ? 27.654 -8.847 -22.721 1.00 62.22 303 ALA A N 1
ATOM 2469 C CA . ALA A 1 303 ? 28.841 -8.012 -22.640 1.00 62.22 303 ALA A CA 1
ATOM 2470 C C . ALA A 1 303 ? 28.973 -7.379 -24.024 1.00 62.22 303 ALA A C 1
ATOM 2472 O O . ALA A 1 303 ? 29.036 -8.118 -25.005 1.00 62.22 303 ALA A O 1
ATOM 2473 N N . ASN A 1 304 ? 28.923 -6.051 -24.133 1.00 58.12 304 ASN A N 1
ATOM 2474 C CA . ASN A 1 304 ? 29.208 -5.417 -25.412 1.00 58.12 304 ASN A CA 1
ATOM 2475 C C . ASN A 1 304 ? 30.564 -5.947 -25.896 1.00 58.12 304 ASN A C 1
ATOM 2477 O O . ASN A 1 304 ? 31.609 -5.605 -25.346 1.00 58.12 304 ASN A O 1
ATOM 2481 N N . THR A 1 305 ? 30.545 -6.769 -26.943 1.00 39.81 305 THR A N 1
ATOM 2482 C CA . THR A 1 305 ? 31.605 -6.750 -27.935 1.00 39.81 305 THR A CA 1
ATOM 2483 C C . THR A 1 305 ? 31.609 -5.325 -28.454 1.00 39.81 305 THR A C 1
ATOM 2485 O O . THR A 1 305 ? 30.698 -4.928 -29.180 1.00 39.81 305 THR A O 1
ATOM 2488 N N . ASN A 1 306 ? 32.586 -4.532 -28.024 1.00 31.25 306 ASN A N 1
ATOM 2489 C CA . ASN A 1 306 ? 32.951 -3.329 -28.750 1.00 31.25 306 ASN A CA 1
ATOM 2490 C C . ASN A 1 306 ? 33.226 -3.756 -30.197 1.00 31.25 306 ASN A C 1
ATOM 2492 O O . ASN A 1 306 ? 34.281 -4.310 -30.491 1.00 31.25 306 ASN A O 1
ATOM 2496 N N . ILE A 1 307 ? 32.262 -3.542 -31.084 1.00 25.44 307 ILE A N 1
ATOM 2497 C CA . ILE A 1 307 ? 32.521 -3.431 -32.511 1.00 25.44 307 ILE A CA 1
ATOM 2498 C C . ILE A 1 307 ? 32.248 -1.967 -32.834 1.00 25.44 307 ILE A C 1
ATOM 2500 O O . ILE A 1 307 ? 31.136 -1.469 -32.665 1.00 25.44 307 ILE A O 1
ATOM 2504 N N . TYR A 1 308 ? 33.341 -1.291 -33.164 1.00 28.64 308 TYR A N 1
ATOM 2505 C CA . TYR A 1 308 ? 33.471 0.130 -33.445 1.00 28.64 308 TYR A CA 1
ATOM 2506 C C . TYR A 1 308 ? 32.695 0.566 -34.695 1.00 28.64 308 TYR A C 1
ATOM 2508 O O . TYR A 1 308 ? 32.539 -0.218 -35.631 1.00 28.64 308 TYR A O 1
ATOM 2516 N N . TYR A 1 309 ? 32.356 1.856 -34.734 1.00 27.02 309 TYR A N 1
ATOM 2517 C CA . TYR A 1 309 ? 32.907 2.769 -35.742 1.00 27.02 309 TYR A CA 1
ATOM 2518 C C . TYR A 1 309 ? 33.552 3.950 -35.019 1.00 27.02 309 TYR A C 1
ATOM 2520 O O . TYR A 1 309 ? 32.949 4.407 -34.020 1.00 27.02 309 TYR A O 1
#

Solvent-accessible surface area (backbone atoms only — not comparable to full-atom values): 18577 Å² total; per-residue (Å²): 135,89,82,85,80,84,76,87,73,82,65,52,77,65,54,52,52,51,50,52,50,53,52,53,51,49,52,52,56,60,73,63,71,61,83,76,76,76,75,78,73,76,76,75,86,72,82,73,77,75,70,82,71,72,85,72,82,68,53,71,64,64,54,51,51,53,51,51,51,53,51,52,51,50,52,51,53,51,51,53,53,51,52,52,52,51,50,52,52,51,51,51,52,51,53,50,51,52,53,49,50,53,52,50,53,51,49,54,50,52,51,50,54,52,48,48,50,51,53,48,56,50,46,45,73,75,48,61,86,88,61,102,55,58,69,47,42,41,78,76,64,48,63,88,70,73,95,63,80,64,43,81,46,58,42,53,76,40,65,55,66,58,67,67,49,49,78,71,36,58,68,22,32,36,40,50,68,49,70,65,39,56,52,56,53,54,44,48,66,67,48,43,64,71,77,68,88,70,42,44,66,47,55,36,56,60,34,34,39,41,55,44,43,51,86,40,100,61,44,53,78,78,26,47,45,79,54,103,90,45,76,46,78,62,81,82,89,56,68,90,81,28,80,69,49,73,67,57,55,53,52,64,57,28,24,21,65,34,68,71,92,71,53,93,59,87,76,45,56,74,84,52,77,64,36,89,31,41,34,36,40,28,43,22,57,89,86,44,41,37,27,31,74,41,78,52,50,47,75,62,43,68,78,79,74,87,75,82,133

Radius of gyration: 39.22 Å; Cα contacts (8 Å, |Δi|>4): 318; chains: 1; bounding box: 111×48×108 Å

Sequence (309 aa):
MNAKAPGALSLGKYEAKRLRRIEENRRMLLSLNLPTIPRRAKPAPVPKQTQRAEPVMRSGRLRQESIQARQKKRQQDIIMRLQALQLARLQQKQALQLARLQRKQKREHNRRENQREQEFQQALKKYPPTIDLPFVYPCQLKSSIEDGKQQNLLSSSLEMELDTFHSRCLGIQLLPVGKQTVVEALCPPEYTTQFSTMNNVHVWKNAITLLVSEECDVPYSRMLQCESTRVFFDWGARTQRQEISSEMVQQLRHVQKGNEELRLNDSYYASEEPSATPVLLFLQHAKGPYIYCGRIGYLGYRANTNIYY

pLDDT: mean 78.48, std 15.9, range [25.44, 96.88]

Organism: NCBI:txid29920

Secondary structure (DSSP, 8-state):
---PPP------HHHHHHHHHHHHHHHHHHHTT-------PPPP---------------HHHHHHHHHHHHHHHHHHHHHHHHHHHHHHHHHHHHHHHHHHHHHHHHHHHHHHHHHHHHHHHHHHHS---SSS-EE-HHHHS----SPPPEEEEGGGPPP-HHHHHHHHTTPEESSSSHHHHHHHHS-TTEEEE--SS-SEEE-SS-EEEEEETTSSS-HHHHEEEETTEEEE-----TTTS---HHHHHHHHTS-B--GGG-S-TT-B--PPPPS--EEEEEE-TT--EEEEEEE-B--B--------

Mean predicted aligned error: 16.39 Å